Protein AF-0000000067271844 (afdb_homodimer)

Nearest PDB structures (foldseek):
  7drb-assembly2_D  TM=8.367E-01  e=1.062E-06  Nicotiana benthamiana
  8ikw-assembly1_A  TM=8.356E-01  e=7.300E-04  Phaseolus vulgaris
  1ogq-assembly1_A  TM=7.583E-01  e=2.136E-04  Phaseolus vulgaris
  4r6f-assembly1_A  TM=8.043E-01  e=2.401E-02  synthetic construct
  5ixt-assembly1_A  TM=4.229E-01  e=2.002E-04  Arabidopsis thaliana

Sequence (346 aa):
MDCVKLVFFMLYTFLCQLAFSSSSPHLCPIDQALSLLQFKNMFNINPNASDYCYDISTGVEIQSYPRTLFWNKSTDCCSWDGVHCDKMIGLVIELDLRCSQLQGKFHSNGSLFQLFNLKRLDLSFNNFTGSLISPKFGEFSSLMHLDLLDSGFTGIIPSEICHLSKLRSAYLDMDCVKLVFFMLYTFLCQLAFSSSSPHLCPIDQALSLLQFKNMFNINPNASDYCYDISTGVEIQSYPRTLFWNKSTDCCSWDGVHCDKMIGLVIELDLRCSQLQGKFHSNGSLFQLFNLKRLDLSFNNFTGSLISPKFGEFSSLMHLDLLDSGFTGIIPSEICHLSKLRSAYLD

Radius of gyration: 30.27 Å; Cα contacts (8 Å, |Δi|>4): 764; chains: 2; bounding box: 106×123×51 Å

Structure (mmCIF, N/CA/C/O backbone):
data_AF-0000000067271844-model_v1
#
loop_
_entity.id
_entity.type
_entity.pdbx_description
1 polymer 'Leucine-rich repeat-containing N-terminal plant-type domain-containing protein'
#
loop_
_atom_site.group_PDB
_atom_site.id
_atom_site.type_symbol
_atom_site.label_atom_id
_atom_site.label_alt_id
_atom_site.label_comp_id
_atom_site.label_asym_id
_atom_site.label_entity_id
_atom_site.label_seq_id
_atom_site.pdbx_PDB_ins_code
_atom_site.Cartn_x
_atom_site.Cartn_y
_atom_site.Cartn_z
_atom_site.occupancy
_atom_site.B_iso_or_equiv
_atom_site.auth_seq_id
_atom_site.auth_comp_id
_atom_site.auth_asym_id
_atom_site.auth_atom_id
_atom_site.pdbx_PDB_model_num
ATOM 1 N N . MET A 1 1 ? 54.875 57.5 29.812 1 36.44 1 MET A N 1
ATOM 2 C CA . MET A 1 1 ? 54.875 56.156 29.219 1 36.44 1 MET A CA 1
ATOM 3 C C . MET A 1 1 ? 53.531 55.469 29.5 1 36.44 1 MET A C 1
ATOM 5 O O . MET A 1 1 ? 53.375 54.281 29.219 1 36.44 1 MET A O 1
ATOM 9 N N . ASP A 1 2 ? 52.719 56.219 30.203 1 41.66 2 ASP A N 1
ATOM 10 C CA . ASP A 1 2 ? 51.406 55.812 30.75 1 41.66 2 ASP A CA 1
ATOM 11 C C . ASP A 1 2 ? 50.344 55.781 29.641 1 41.66 2 ASP A C 1
ATOM 13 O O . ASP A 1 2 ? 49.25 55.25 29.844 1 41.66 2 ASP A O 1
ATOM 17 N N . CYS A 1 3 ? 50.625 56.562 28.516 1 43.41 3 CYS A N 1
ATOM 18 C CA . CYS A 1 3 ? 49.562 56.719 27.531 1 43.41 3 CYS A CA 1
ATOM 19 C C . CYS A 1 3 ? 49.344 55.438 26.75 1 43.41 3 CYS A C 1
ATOM 21 O O . CYS A 1 3 ? 48.469 55.375 25.859 1 43.41 3 CYS A O 1
ATOM 23 N N . VAL A 1 4 ? 50.312 54.469 26.766 1 45.75 4 VAL A N 1
ATOM 24 C CA . VAL A 1 4 ? 50.281 53.312 25.859 1 45.75 4 VAL A CA 1
ATOM 25 C C . VAL A 1 4 ? 49.188 52.344 26.312 1 45.75 4 VAL A C 1
ATOM 27 O O . VAL A 1 4 ? 48.688 51.562 25.516 1 45.75 4 VAL A O 1
ATOM 30 N N . LYS A 1 5 ? 48.812 52.375 27.594 1 49.03 5 LYS A N 1
ATOM 31 C CA . LYS A 1 5 ? 47.969 51.281 28.031 1 49.03 5 LYS A CA 1
ATOM 32 C C . LYS A 1 5 ? 46.531 51.469 27.531 1 49.03 5 LYS A C 1
ATOM 34 O O . LYS A 1 5 ? 45.688 50.625 27.734 1 49.03 5 LYS A O 1
ATOM 39 N N . LEU A 1 6 ? 46.219 52.719 27 1 44.41 6 LEU A N 1
ATOM 40 C CA . LEU A 1 6 ? 44.812 52.906 26.656 1 44.41 6 LEU A CA 1
ATOM 41 C C . LEU A 1 6 ? 44.438 52.094 25.406 1 44.41 6 LEU A C 1
ATOM 43 O O . LEU A 1 6 ? 43.281 51.688 25.25 1 44.41 6 LEU A O 1
ATOM 47 N N . VAL A 1 7 ? 45.438 51.938 24.484 1 48.59 7 VAL A N 1
ATOM 48 C CA . VAL A 1 7 ? 45.031 51.469 23.156 1 48.59 7 VAL A CA 1
ATOM 49 C C . VAL A 1 7 ? 44.656 49.969 23.219 1 48.59 7 VAL A C 1
ATOM 51 O O . VAL A 1 7 ? 43.844 49.5 22.422 1 48.59 7 VAL A O 1
ATOM 54 N N . PHE A 1 8 ? 45.312 49.219 24.172 1 46.75 8 PHE A N 1
ATOM 55 C CA . PHE A 1 8 ? 45.125 47.781 24 1 46.75 8 PHE A CA 1
ATOM 56 C C . PHE A 1 8 ? 43.719 47.375 24.438 1 46.75 8 PHE A C 1
ATOM 58 O O . PHE A 1 8 ? 43.281 46.25 24.203 1 46.75 8 PHE A O 1
ATOM 65 N N . PHE A 1 9 ? 43.094 48.219 25.328 1 45.78 9 PHE A N 1
ATOM 66 C CA . PHE A 1 9 ? 41.812 47.719 25.859 1 45.78 9 PHE A CA 1
ATOM 67 C C . PHE A 1 9 ? 40.75 47.719 24.781 1 45.78 9 PHE A C 1
ATOM 69 O O . PHE A 1 9 ? 39.719 47.031 24.906 1 45.78 9 PHE A O 1
ATOM 76 N N . MET A 1 10 ? 40.938 48.656 23.797 1 47.94 10 MET A N 1
ATOM 77 C CA . MET A 1 10 ? 39.781 48.75 22.922 1 47.94 10 MET A CA 1
ATOM 78 C C . MET A 1 10 ? 39.656 47.531 22.031 1 47.94 10 MET A C 1
ATOM 80 O O . MET A 1 10 ? 38.594 47.281 21.438 1 47.94 10 MET A O 1
ATOM 84 N N . LEU A 1 11 ? 40.812 46.906 21.75 1 47.78 11 LEU A N 1
ATOM 85 C CA . LEU A 1 11 ? 40.688 45.969 20.656 1 47.78 11 LEU A CA 1
ATOM 86 C C . LEU A 1 11 ? 39.906 44.719 21.109 1 47.78 11 LEU A C 1
ATOM 88 O O . LEU A 1 11 ? 39.375 44 20.281 1 47.78 11 LEU A O 1
ATOM 92 N N . TYR A 1 12 ? 40.125 44.344 22.344 1 45.09 12 TYR A N 1
ATOM 93 C CA . TYR A 1 12 ? 39.656 43 22.562 1 45.09 12 TYR A CA 1
ATOM 94 C C . TYR A 1 12 ? 38.125 42.906 22.453 1 45.09 12 TYR A C 1
ATOM 96 O O . TYR A 1 12 ? 37.562 41.844 22.547 1 45.09 12 TYR A O 1
ATOM 104 N N . THR A 1 13 ? 37.469 44.031 22.703 1 45.25 13 THR A N 1
ATOM 105 C CA . THR A 1 13 ? 36.031 43.75 22.703 1 45.25 13 THR A CA 1
ATOM 106 C C . THR A 1 13 ? 35.531 43.469 21.297 1 45.25 13 THR A C 1
ATOM 108 O O . THR A 1 13 ? 34.312 43.469 21.047 1 45.25 13 THR A O 1
ATOM 111 N N . PHE A 1 14 ? 36.406 43.625 20.234 1 48.16 14 PHE A N 1
ATOM 112 C CA . PHE A 1 14 ? 35.75 43.094 19.047 1 48.16 14 PHE A CA 1
ATOM 113 C C . PHE A 1 14 ? 35.219 41.688 19.281 1 48.16 14 PHE A C 1
ATOM 115 O O . PHE A 1 14 ? 35.969 40.719 19.234 1 48.16 14 PHE A O 1
ATOM 12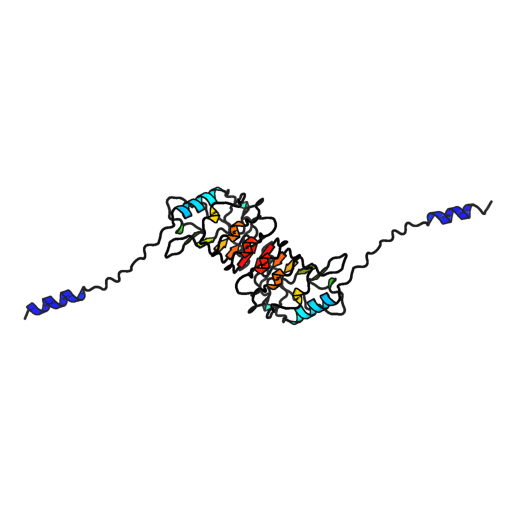2 N N . LEU A 1 15 ? 34.625 41.406 20.422 1 43.19 15 LEU A N 1
ATOM 123 C CA . LEU A 1 15 ? 33.75 40.25 20.609 1 43.19 15 LEU A CA 1
ATOM 124 C C . LEU A 1 15 ? 32.969 39.906 19.344 1 43.19 15 LEU A C 1
ATOM 126 O O . LEU A 1 15 ? 32.344 40.781 18.734 1 43.19 15 LEU A O 1
ATOM 130 N N . CYS A 1 16 ? 33.438 38.812 18.562 1 47.56 16 CYS A N 1
ATOM 131 C CA . CYS A 1 16 ? 32.719 38 17.578 1 47.56 16 CYS A CA 1
ATOM 132 C C . CYS A 1 16 ? 31.25 37.906 17.906 1 47.56 16 CYS A C 1
ATOM 134 O O . CYS A 1 16 ? 30.859 37.188 18.828 1 47.56 16 CYS A O 1
ATOM 136 N N . GLN A 1 17 ? 30.516 38.969 17.859 1 50.19 17 GLN A N 1
ATOM 137 C CA . GLN A 1 17 ? 29.078 38.75 17.703 1 50.19 17 GLN A CA 1
ATOM 138 C C . GLN A 1 17 ? 28.812 37.625 16.703 1 50.19 17 GLN A C 1
ATOM 140 O O . GLN A 1 17 ? 28.953 37.812 15.5 1 50.19 17 GLN A O 1
ATOM 145 N N . LEU A 1 18 ? 29.156 36.375 16.938 1 49.47 18 LEU A N 1
ATOM 146 C CA . LEU A 1 18 ? 28.422 35.344 16.234 1 49.47 18 LEU A CA 1
ATOM 147 C C . LEU A 1 18 ? 26.938 35.688 16.141 1 49.47 18 LEU A C 1
ATOM 149 O O . LEU A 1 18 ? 26.203 35.562 17.141 1 49.47 18 LEU A O 1
ATOM 153 N N . ALA A 1 19 ? 26.547 36.625 15.344 1 51.38 19 ALA A N 1
ATOM 154 C CA . ALA A 1 19 ? 25.156 36.719 14.938 1 51.38 19 ALA A CA 1
ATOM 155 C C . ALA A 1 19 ? 24.594 35.344 14.625 1 51.38 19 ALA A C 1
ATOM 157 O O . ALA A 1 19 ? 24.906 34.75 13.578 1 51.38 19 ALA A O 1
ATOM 158 N N . PHE A 1 20 ? 24.344 34.5 15.633 1 54.66 20 PHE A N 1
ATOM 159 C CA . PHE A 1 20 ? 23.344 33.469 15.297 1 54.66 20 PHE A CA 1
ATOM 160 C C . PHE A 1 20 ? 22.172 34.094 14.539 1 54.66 20 PHE A C 1
ATOM 162 O O . PHE A 1 20 ? 21.344 34.781 15.117 1 54.66 20 PHE A O 1
ATOM 169 N N . SER A 1 21 ? 22.344 34.406 13.281 1 51.88 21 SER A N 1
ATOM 170 C CA . SER A 1 21 ? 21.125 34.562 12.508 1 51.88 21 SER A CA 1
ATOM 171 C C . SER A 1 21 ? 20.078 33.531 12.891 1 51.88 21 SER A C 1
ATOM 173 O O . SER A 1 21 ? 20.188 32.375 12.492 1 51.88 21 SER A O 1
ATOM 175 N N . SER A 1 22 ? 19.453 33.656 14.023 1 54.09 22 SER A N 1
ATOM 176 C CA . SER A 1 22 ? 18.25 32.844 14.211 1 54.09 22 SER A CA 1
ATOM 177 C C . SER A 1 22 ? 17.344 32.938 12.984 1 54.09 22 SER A C 1
ATOM 179 O O . SER A 1 22 ? 16.797 34 12.68 1 54.09 22 SER A O 1
ATOM 181 N N . SER A 1 23 ? 17.625 32.281 11.906 1 57.12 23 SER A N 1
ATOM 182 C CA . SER A 1 23 ? 16.578 32.188 10.891 1 57.12 23 SER A CA 1
ATOM 183 C C . SER A 1 23 ? 15.203 32.156 11.531 1 57.12 23 SER A C 1
ATOM 185 O O . SER A 1 23 ? 14.938 31.312 12.391 1 57.12 23 SER A O 1
ATOM 187 N N . SER A 1 24 ? 14.633 33.219 11.648 1 60.59 24 SER A N 1
ATOM 188 C CA . SER A 1 24 ? 13.273 33.281 12.164 1 60.59 24 SER A CA 1
ATOM 189 C C . SER A 1 24 ? 12.414 32.156 11.578 1 60.59 24 SER A C 1
ATOM 191 O O . SER A 1 24 ? 12.445 31.922 10.375 1 60.59 24 SER A O 1
ATOM 193 N N . PRO A 1 25 ? 11.977 31.188 12.414 1 67.12 25 PRO A N 1
ATOM 194 C CA . PRO A 1 25 ? 11.102 30.141 11.883 1 67.12 25 PRO A CA 1
ATOM 195 C C . PRO A 1 25 ? 9.961 30.688 11.031 1 67.12 25 PRO A C 1
ATOM 197 O O . PRO A 1 25 ? 9.383 31.734 11.375 1 67.12 25 PRO A O 1
ATOM 200 N N . HIS A 1 26 ? 9.977 30.359 9.766 1 79.69 26 HIS A N 1
ATOM 201 C CA . HIS A 1 26 ? 8.867 30.766 8.914 1 79.69 26 HIS A CA 1
ATOM 202 C C . HIS A 1 26 ? 7.539 30.25 9.461 1 79.69 26 HIS A C 1
ATOM 204 O O . HIS A 1 26 ? 7.461 29.125 9.945 1 79.69 26 HIS A O 1
ATOM 210 N N . LEU A 1 27 ? 6.66 31.156 9.508 1 87.88 27 LEU A N 1
ATOM 211 C CA . LEU A 1 27 ? 5.312 30.828 9.953 1 87.88 27 LEU A CA 1
ATOM 212 C C . LEU A 1 27 ? 4.527 30.125 8.852 1 87.88 27 LEU A C 1
ATOM 214 O O . LEU A 1 27 ? 4.789 30.344 7.664 1 87.88 27 LEU A O 1
ATOM 218 N N . CYS A 1 28 ? 3.676 29.281 9.297 1 94.94 28 CYS A N 1
ATOM 219 C CA . CYS A 1 28 ? 2.734 28.609 8.406 1 94.94 28 CYS A CA 1
ATOM 220 C C . CYS A 1 28 ? 1.819 29.609 7.719 1 94.94 28 CYS A C 1
ATOM 222 O O . CYS A 1 28 ? 1.262 30.5 8.367 1 94.94 28 CYS A O 1
ATOM 224 N N . PRO A 1 29 ? 1.756 29.609 6.379 1 96.12 29 PRO A N 1
ATOM 225 C CA . PRO A 1 29 ? 0.799 30.484 5.703 1 96.12 29 PRO A CA 1
ATOM 226 C C . PRO A 1 29 ? -0.625 30.328 6.227 1 96.12 29 PRO A C 1
ATOM 228 O O . PRO A 1 29 ? -1.061 29.203 6.5 1 96.12 29 PRO A O 1
ATOM 231 N N . ILE A 1 30 ? -1.308 31.406 6.273 1 96.31 30 ILE A N 1
ATOM 232 C CA . ILE A 1 30 ? -2.637 31.453 6.879 1 96.31 30 ILE A CA 1
ATOM 233 C C . ILE A 1 30 ? -3.59 30.562 6.078 1 96.31 30 ILE A C 1
ATOM 235 O O . ILE A 1 30 ? -4.441 29.875 6.652 1 96.31 30 ILE A O 1
ATOM 239 N N . ASP A 1 31 ? -3.486 30.578 4.812 1 96.94 31 ASP A N 1
ATOM 240 C CA . ASP A 1 31 ? -4.379 29.797 3.971 1 96.94 31 ASP A CA 1
ATOM 241 C C . ASP A 1 31 ? -4.211 28.297 4.242 1 96.94 31 ASP A C 1
ATOM 243 O O . ASP A 1 31 ? -5.184 27.547 4.219 1 96.94 31 ASP A O 1
ATOM 247 N N . GLN A 1 32 ? -3.027 27.891 4.48 1 97.62 32 GLN A N 1
ATOM 248 C CA . GLN A 1 32 ? -2.793 26.484 4.777 1 97.62 32 GLN A CA 1
ATOM 249 C C . GLN A 1 32 ? -3.35 26.109 6.148 1 97.62 32 GLN A C 1
ATOM 251 O O . GLN A 1 32 ? -3.957 25.047 6.312 1 97.62 32 GLN A O 1
ATOM 256 N N . ALA A 1 33 ? -3.15 26.984 7.059 1 98.06 33 ALA A N 1
ATOM 257 C CA . ALA A 1 33 ? -3.74 26.766 8.383 1 98.06 33 ALA A CA 1
ATOM 258 C C . ALA A 1 33 ? -5.258 26.641 8.289 1 98.06 33 ALA A C 1
ATOM 260 O O . ALA A 1 33 ? -5.848 25.734 8.875 1 98.06 33 ALA A O 1
ATOM 261 N N . LEU A 1 34 ? -5.82 27.516 7.586 1 98.12 34 LEU A N 1
ATOM 262 C CA . LEU A 1 34 ? -7.27 27.5 7.422 1 98.12 34 LEU A CA 1
ATOM 263 C C . LEU A 1 34 ? -7.723 26.219 6.723 1 98.12 34 LEU A C 1
ATOM 265 O O . LEU A 1 34 ? -8.742 25.641 7.086 1 98.12 34 LEU A O 1
ATOM 269 N N . SER A 1 35 ? -7 25.781 5.723 1 98.31 35 SER A N 1
ATOM 270 C CA . SER A 1 35 ? -7.316 24.531 5.023 1 98.31 35 SER A CA 1
ATOM 271 C C . SER A 1 35 ? -7.281 23.344 5.977 1 98.31 35 SER A C 1
ATOM 273 O O . SER A 1 35 ? -8.156 22.484 5.926 1 98.31 35 SER A O 1
ATOM 275 N N . LEU A 1 36 ? -6.293 23.344 6.852 1 98.62 36 LEU A N 1
ATOM 276 C CA . LEU A 1 36 ? -6.152 22.266 7.816 1 98.62 36 LEU A CA 1
ATOM 277 C C . LEU A 1 36 ? -7.289 22.281 8.828 1 98.62 36 LEU A C 1
ATOM 279 O O . LEU A 1 36 ? -7.828 21.234 9.188 1 98.62 36 LEU A O 1
ATOM 283 N N . LEU A 1 37 ? -7.617 23.453 9.25 1 98.56 37 LEU A N 1
ATOM 284 C CA . LEU A 1 37 ? -8.711 23.578 10.203 1 98.56 37 LEU A CA 1
ATOM 285 C C . LEU A 1 37 ? -10.039 23.172 9.57 1 98.56 37 LEU A C 1
ATOM 287 O O . LEU A 1 37 ? -10.859 22.5 10.203 1 98.56 37 LEU A O 1
ATOM 291 N N . GLN A 1 38 ? -10.242 23.562 8.367 1 98.06 38 GLN A N 1
ATOM 292 C CA . GLN A 1 38 ? -11.43 23.141 7.648 1 98.06 38 GLN A CA 1
ATOM 293 C C . GLN A 1 38 ? -11.453 21.625 7.48 1 98.06 38 GLN A C 1
ATOM 295 O O . GLN A 1 38 ? -12.5 20.984 7.633 1 98.06 38 GLN A O 1
ATOM 300 N N . PHE A 1 39 ? -10.383 21.078 7.238 1 98.25 39 PHE A N 1
ATOM 301 C CA . PHE A 1 39 ? -10.242 19.625 7.074 1 98.25 39 PHE A CA 1
ATOM 302 C C . PHE A 1 39 ? -10.617 18.906 8.359 1 98.25 39 PHE A C 1
ATOM 304 O O . PHE A 1 39 ? -11.43 17.969 8.336 1 98.25 39 PHE A O 1
ATOM 311 N N . LYS A 1 40 ? -9.969 19.281 9.438 1 97.25 40 LYS A N 1
ATOM 312 C CA . LYS A 1 40 ? -10.242 18.547 10.672 1 97.25 40 LYS A CA 1
ATOM 313 C C . LYS A 1 40 ? -11.719 18.641 11.047 1 97.25 40 LYS A C 1
ATOM 315 O O . LYS A 1 40 ? -12.266 17.734 11.672 1 97.25 40 LYS A O 1
ATOM 320 N N . ASN A 1 41 ? -12.422 19.703 10.617 1 97.06 41 ASN A N 1
ATOM 321 C CA . ASN A 1 41 ? -13.812 19.938 11.008 1 97.06 41 ASN A CA 1
ATOM 322 C C . ASN A 1 41 ? -14.773 19.047 10.242 1 97.06 41 ASN A C 1
ATOM 324 O O . ASN A 1 41 ? -15.953 18.938 10.594 1 97.06 41 ASN A O 1
ATOM 328 N N . MET A 1 42 ? -14.297 18.375 9.352 1 96.62 42 MET A N 1
ATOM 329 C CA . MET A 1 42 ? -15.117 17.453 8.578 1 96.62 42 MET A CA 1
ATOM 330 C C . MET A 1 42 ? -15.305 16.141 9.32 1 96.62 42 MET A C 1
ATOM 332 O O . MET A 1 42 ? -16.156 15.32 8.945 1 96.62 42 MET A O 1
ATOM 336 N N . PHE A 1 43 ? -14.555 15.953 10.359 1 97.88 43 PHE A N 1
ATOM 337 C CA . PHE A 1 43 ? -14.539 14.648 11.008 1 97.88 43 PHE A CA 1
ATOM 338 C C . PHE A 1 43 ? -14.891 14.781 12.492 1 97.88 43 PHE A C 1
ATOM 340 O O . PHE A 1 43 ? -14.578 15.797 13.117 1 97.88 43 PHE A O 1
ATOM 347 N N . ASN A 1 44 ? -15.5 13.727 12.992 1 98.12 44 ASN A N 1
ATOM 348 C CA . ASN A 1 44 ? -15.656 13.562 14.438 1 98.12 44 ASN A CA 1
ATOM 349 C C . ASN A 1 44 ? -14.492 12.781 15.039 1 98.12 44 ASN A C 1
ATOM 351 O O . ASN A 1 44 ? -13.898 11.93 14.367 1 98.12 44 ASN A O 1
ATOM 355 N N . ILE A 1 45 ? -14.25 13.102 16.312 1 98.5 45 ILE A N 1
ATOM 356 C CA . ILE A 1 45 ? -13.266 12.312 17.031 1 98.5 45 ILE A CA 1
ATOM 357 C C . ILE A 1 45 ? -13.953 11.141 17.734 1 98.5 45 ILE A C 1
ATOM 359 O O . ILE A 1 45 ? -14.883 11.328 18.516 1 98.5 45 ILE A O 1
ATOM 363 N N . ASN A 1 46 ? -13.531 9.945 17.375 1 98.56 46 ASN A N 1
ATOM 364 C CA . ASN A 1 46 ? -14.047 8.703 17.938 1 98.56 46 ASN A CA 1
ATOM 365 C C . ASN A 1 46 ? -12.922 7.699 18.188 1 98.56 46 ASN A C 1
ATOM 367 O O . ASN A 1 46 ? -12.328 7.176 17.25 1 98.56 46 ASN A O 1
ATOM 371 N N . PRO A 1 47 ? -12.641 7.402 19.438 1 97.44 47 PRO A N 1
ATOM 372 C CA . PRO A 1 47 ? -11.562 6.461 19.734 1 97.44 47 PRO A CA 1
ATOM 373 C C . PRO A 1 47 ? -11.727 5.125 19.016 1 97.44 47 PRO A C 1
ATOM 375 O O . PRO A 1 47 ? -10.742 4.48 18.672 1 97.44 47 PRO A O 1
ATOM 378 N N . ASN A 1 48 ? -12.906 4.688 18.703 1 97.5 48 ASN A N 1
ATOM 379 C CA . ASN A 1 48 ? -13.164 3.414 18.047 1 97.5 48 ASN A CA 1
ATOM 380 C C . ASN A 1 48 ? -12.797 3.471 16.562 1 97.5 48 ASN A C 1
ATOM 382 O O . ASN A 1 48 ? -12.711 2.438 15.898 1 97.5 48 ASN A O 1
ATOM 386 N N . ALA A 1 49 ? -12.578 4.652 16.016 1 98 49 ALA A N 1
ATOM 387 C CA . ALA A 1 49 ? -12.188 4.828 14.609 1 98 49 ALA A CA 1
ATOM 388 C C . ALA A 1 49 ? -10.75 4.379 14.383 1 98 49 ALA A C 1
ATOM 390 O O . ALA A 1 49 ? -10.328 4.184 13.242 1 98 49 ALA A O 1
ATOM 391 N N . SER A 1 50 ? -10.047 4.285 15.461 1 97.44 50 SER A N 1
ATOM 392 C CA . SER A 1 50 ? -8.656 3.846 15.422 1 97.44 50 SER A CA 1
ATOM 393 C C . SER A 1 50 ? -8.391 2.77 16.469 1 97.44 50 SER A C 1
ATOM 395 O O . SER A 1 50 ? -7.383 2.824 17.172 1 97.44 50 SER A O 1
ATOM 397 N N . ASP A 1 51 ? -9.305 1.868 16.609 1 90.94 51 ASP A N 1
ATOM 398 C CA . ASP A 1 51 ? -9.25 0.843 17.641 1 90.94 51 ASP A CA 1
ATOM 399 C C . ASP A 1 51 ? -8.023 -0.055 17.469 1 90.94 51 ASP A C 1
ATOM 401 O O . ASP A 1 51 ? -7.508 -0.604 18.438 1 90.94 51 ASP A O 1
ATOM 405 N N . TYR A 1 52 ? -7.586 -0.24 16.328 1 90.25 52 TYR A N 1
ATOM 406 C CA . TYR A 1 52 ? -6.387 -1.011 16.016 1 90.25 52 TYR A CA 1
ATOM 407 C C . TYR A 1 52 ? -5.453 -0.226 15.109 1 90.25 52 TYR A C 1
ATOM 409 O O . TYR A 1 52 ? -5.891 0.342 14.102 1 90.25 52 TYR A O 1
ATOM 417 N N . CYS A 1 53 ? -4.23 -0.081 15.562 1 92.38 53 CYS A N 1
ATOM 418 C CA . CYS A 1 53 ? -3.232 0.662 14.805 1 92.38 53 CYS A CA 1
ATOM 419 C C . CYS A 1 53 ? -1.838 0.091 15.031 1 92.38 53 CYS A C 1
ATOM 421 O O . CYS A 1 53 ? -1.498 -0.302 16.141 1 92.38 53 CYS A O 1
ATOM 423 N N . TYR A 1 54 ? -1.11 0.026 14 1 90.38 54 TYR A N 1
ATOM 424 C CA . TYR A 1 54 ? 0.27 -0.432 14.117 1 90.38 54 TYR A CA 1
ATOM 425 C C . TYR A 1 54 ? 1.168 0.287 13.117 1 90.38 54 TYR A C 1
ATOM 427 O O . TYR A 1 54 ? 0.68 0.93 12.18 1 90.38 54 TYR A O 1
ATOM 435 N N . ASP A 1 55 ? 2.416 0.224 13.383 1 87.5 55 ASP A N 1
ATOM 436 C CA . ASP A 1 55 ? 3.414 0.73 12.445 1 87.5 55 ASP A CA 1
ATOM 437 C C . ASP A 1 55 ? 3.658 -0.263 11.312 1 87.5 55 ASP A C 1
ATOM 439 O O . ASP A 1 55 ? 4.105 -1.387 11.547 1 87.5 55 ASP A O 1
ATOM 443 N N . ILE A 1 56 ? 3.389 0.13 10.094 1 85.12 56 ILE A N 1
ATOM 444 C CA . ILE A 1 56 ? 3.443 -0.79 8.969 1 85.12 56 ILE A CA 1
ATOM 445 C C . ILE A 1 56 ? 4.887 -1.233 8.727 1 85.12 56 ILE A C 1
ATOM 447 O O . ILE A 1 56 ? 5.129 -2.297 8.156 1 85.12 56 ILE A O 1
ATOM 451 N N . SER A 1 57 ? 5.875 -0.471 9.172 1 78.88 57 SER A N 1
ATOM 452 C CA . SER A 1 57 ? 7.281 -0.801 8.961 1 78.88 57 SER A CA 1
ATOM 453 C C . SER A 1 57 ? 7.758 -1.85 9.961 1 78.88 57 SER A C 1
ATOM 455 O O . SER A 1 57 ? 8.6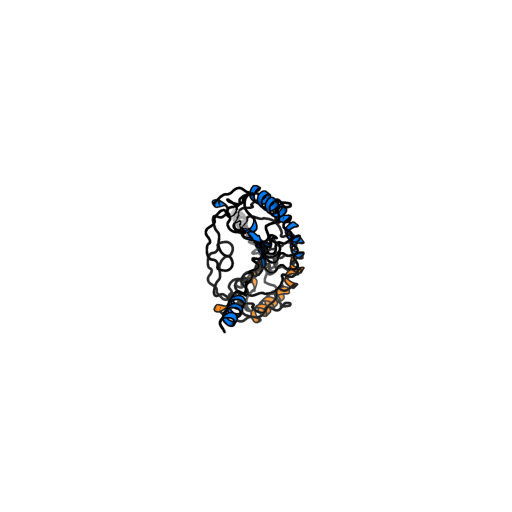41 -2.65 9.648 1 78.88 57 SER A O 1
ATOM 457 N N . THR A 1 58 ? 7.09 -1.872 11.148 1 78.25 58 THR A N 1
ATOM 458 C CA . THR A 1 58 ? 7.602 -2.732 12.203 1 78.25 58 THR A CA 1
ATOM 459 C C . THR A 1 58 ? 6.547 -3.742 12.641 1 78.25 58 THR A C 1
ATOM 461 O O . THR A 1 58 ? 6.863 -4.738 13.297 1 78.25 58 THR A O 1
ATOM 464 N N . GLY A 1 59 ? 5.336 -3.438 12.359 1 81.62 59 GLY A N 1
ATOM 465 C CA . GLY A 1 59 ? 4.242 -4.277 12.82 1 81.62 59 GLY A CA 1
ATOM 466 C C . GLY A 1 59 ? 3.875 -4.039 14.273 1 81.62 59 GLY A C 1
ATOM 467 O O . GLY A 1 59 ? 2.994 -4.707 14.812 1 81.62 59 GLY A O 1
ATOM 468 N N . VAL A 1 60 ? 4.488 -3.023 14.844 1 85.69 60 VAL A N 1
ATOM 469 C CA . VAL A 1 60 ? 4.277 -2.766 16.266 1 85.69 60 VAL A CA 1
ATOM 470 C C . VAL A 1 60 ? 3.01 -1.935 16.453 1 85.69 60 VAL A C 1
ATOM 472 O O . VAL A 1 60 ? 2.775 -0.973 15.719 1 85.69 60 VAL A O 1
ATOM 475 N N . GLU A 1 61 ? 2.33 -2.303 17.484 1 89.94 61 GLU A N 1
ATOM 476 C CA . GLU A 1 61 ? 1.092 -1.594 17.781 1 89.94 61 GLU A CA 1
ATOM 477 C C . GLU A 1 61 ? 1.374 -0.179 18.281 1 89.94 61 GLU A C 1
ATOM 479 O O . GLU A 1 61 ? 2.309 0.037 19.062 1 89.94 61 GLU A O 1
ATOM 484 N N . ILE A 1 62 ? 0.56 0.717 17.859 1 91.38 62 ILE A N 1
ATOM 485 C CA . ILE A 1 62 ? 0.639 2.123 18.25 1 91.38 62 ILE A CA 1
ATOM 486 C C . ILE A 1 62 ? -0.654 2.541 18.938 1 91.38 62 ILE A C 1
ATOM 488 O O . ILE A 1 62 ? -1.748 2.182 18.5 1 91.38 62 ILE A O 1
ATOM 492 N N . GLN A 1 63 ? -0.45 3.23 20.047 1 95.31 63 GLN A N 1
ATOM 493 C CA . GLN A 1 63 ? -1.629 3.789 20.703 1 95.31 63 GLN A CA 1
ATOM 494 C C . GLN A 1 63 ? -2.184 4.977 19.922 1 95.31 63 GLN A C 1
ATOM 496 O O . GLN A 1 63 ? -1.441 5.895 19.578 1 95.31 63 GLN A O 1
ATOM 501 N N . SER A 1 64 ? -3.479 4.918 19.75 1 97.62 64 SER A N 1
ATOM 502 C CA . SER A 1 64 ? -4.113 6.004 19 1 97.62 64 SER A CA 1
ATOM 503 C C . SER A 1 64 ? -4.441 7.176 19.922 1 97.62 64 SER A C 1
ATOM 505 O O . SER A 1 64 ? -4.625 6.996 21.125 1 97.62 64 SER A O 1
ATOM 507 N N . TYR A 1 65 ? -4.398 8.359 19.406 1 98.19 65 TYR A N 1
ATOM 508 C CA . TYR A 1 65 ? -4.844 9.578 20.078 1 98.19 65 TYR A CA 1
ATOM 509 C C . TYR A 1 65 ? -5.23 10.648 19.062 1 98.19 65 TYR A C 1
ATOM 511 O O . TYR A 1 65 ? -4.766 10.625 17.922 1 98.19 65 TYR A O 1
ATOM 519 N N . PRO A 1 66 ? -6.137 11.516 19.391 1 98.44 66 PRO A N 1
ATOM 520 C CA . PRO A 1 66 ? -6.625 12.508 18.438 1 98.44 66 PRO A CA 1
ATOM 521 C C . PRO A 1 66 ? -5.617 13.633 18.188 1 98.44 66 PRO A C 1
ATOM 523 O O . PRO A 1 66 ? -5.641 14.656 18.875 1 98.44 66 PRO A O 1
ATOM 526 N N . ARG A 1 67 ? -4.887 13.562 17.141 1 98.44 67 ARG A N 1
ATOM 527 C CA . ARG A 1 67 ? -3.777 14.469 16.844 1 98.44 67 ARG A CA 1
ATOM 528 C C . ARG A 1 67 ? -4.281 15.867 16.516 1 98.44 67 ARG A C 1
ATOM 530 O O . ARG A 1 67 ? -3.572 16.859 16.719 1 98.44 67 ARG A O 1
ATOM 537 N N . THR A 1 68 ? -5.527 15.945 16.094 1 98.62 68 THR A N 1
ATOM 538 C CA . THR A 1 68 ? -6.02 17.234 15.594 1 98.62 68 THR A CA 1
ATOM 539 C C . THR A 1 68 ? -6.746 17.984 16.703 1 98.62 68 THR A C 1
ATOM 541 O O . THR A 1 68 ? -7.184 19.125 16.5 1 98.62 68 THR A O 1
ATOM 544 N N . LEU A 1 69 ? -6.855 17.406 17.781 1 97.75 69 LEU A N 1
ATOM 545 C CA . LEU A 1 69 ? -7.727 17.906 18.844 1 97.75 69 LEU A CA 1
ATOM 546 C C . LEU A 1 69 ? -7.355 19.328 19.234 1 97.75 69 LEU A C 1
ATOM 548 O O . LEU A 1 69 ? -8.234 20.172 19.422 1 97.75 69 LEU A O 1
ATOM 552 N N . PHE A 1 70 ? -6.062 19.703 19.219 1 97.12 70 PHE A N 1
ATOM 553 C CA . PHE A 1 70 ? -5.637 20.984 19.766 1 97.12 70 PHE A CA 1
ATOM 554 C C . PHE A 1 70 ? -5.211 21.938 18.656 1 97.12 70 PHE A C 1
ATOM 556 O O . PHE A 1 70 ? -4.617 22.984 18.922 1 97.12 70 PHE A O 1
ATOM 563 N N . TRP A 1 71 ? -5.441 21.531 17.453 1 98.5 71 TRP A N 1
ATOM 564 C CA . TRP A 1 71 ? -5.242 22.5 16.375 1 98.5 71 TRP A CA 1
ATOM 565 C C . TRP A 1 71 ? -6.113 23.734 16.594 1 98.5 71 TRP A C 1
ATOM 567 O O . TRP A 1 71 ? -7.316 23.625 16.828 1 98.5 71 TRP A O 1
ATOM 577 N N . ASN A 1 72 ? -5.531 24.844 16.484 1 96.31 72 ASN A N 1
ATOM 578 C CA . ASN A 1 72 ? -6.336 26.062 16.609 1 96.31 72 ASN A CA 1
ATOM 579 C C . ASN A 1 72 ? -5.66 27.25 15.945 1 96.31 72 ASN A C 1
ATOM 581 O O . ASN A 1 72 ? -4.449 27.234 15.711 1 96.31 72 ASN A O 1
ATOM 585 N N . LYS A 1 73 ? -6.449 28.297 15.727 1 94.44 73 LYS A N 1
ATOM 586 C CA . LYS A 1 73 ? -6.039 29.438 14.906 1 94.44 73 LYS A CA 1
ATOM 587 C C . LYS A 1 73 ? -5.043 30.312 15.648 1 94.44 73 LYS A C 1
ATOM 589 O O . LYS A 1 73 ? -4.391 31.172 15.047 1 94.44 73 LYS A O 1
ATOM 594 N N . SER A 1 74 ? -4.848 30.156 16.859 1 95.5 74 SER A N 1
ATOM 595 C CA . SER A 1 74 ? -4.035 31.062 17.672 1 95.5 74 SER A CA 1
ATOM 596 C C . SER A 1 74 ? -2.576 30.609 17.688 1 95.5 74 SER A C 1
ATOM 598 O O . SER A 1 74 ? -1.715 31.312 18.219 1 95.5 74 SER A O 1
ATOM 600 N N . THR A 1 75 ? -2.346 29.453 17.203 1 96.44 75 THR A N 1
ATOM 601 C CA . THR A 1 75 ? -0.983 28.938 17.188 1 96.44 75 THR A CA 1
ATOM 602 C C . THR A 1 75 ? -0.519 28.672 15.758 1 96.44 75 THR A C 1
ATOM 604 O O . THR A 1 75 ? -1.336 28.594 14.836 1 96.44 75 THR A O 1
ATOM 607 N N . ASP A 1 76 ? 0.757 28.594 15.57 1 97.06 76 ASP A N 1
ATOM 608 C CA . ASP A 1 76 ? 1.364 28.297 14.273 1 97.06 76 ASP A CA 1
ATOM 609 C C . ASP A 1 76 ? 1.134 26.844 13.867 1 97.06 76 ASP A C 1
ATOM 611 O O . ASP A 1 76 ? 1.475 25.922 14.609 1 97.06 76 ASP A O 1
ATOM 615 N N . CYS A 1 77 ? 0.628 26.703 12.672 1 98.19 77 CYS A N 1
ATOM 616 C CA . CYS A 1 77 ? 0.273 25.344 12.289 1 98.19 77 CYS A CA 1
ATOM 617 C C . CYS A 1 77 ? 1.513 24.453 12.188 1 98.19 77 CYS A C 1
ATOM 619 O O . CYS A 1 77 ? 1.412 23.234 12.234 1 98.19 77 CYS A O 1
ATOM 621 N N . CYS A 1 78 ? 2.662 25.047 12.055 1 98.06 78 CYS A N 1
ATOM 622 C CA . CYS A 1 78 ? 3.889 24.266 12 1 98.06 78 CYS A CA 1
ATOM 623 C C . CYS A 1 78 ? 4.203 23.641 13.352 1 98.06 78 CYS A C 1
ATOM 625 O O . CYS A 1 78 ? 5.043 22.75 13.453 1 98.06 78 CYS A O 1
ATOM 627 N N . SER A 1 79 ? 3.484 24 14.352 1 97.31 79 SER A N 1
ATOM 628 C CA . SER A 1 79 ? 3.676 23.438 15.68 1 97.31 79 SER A CA 1
ATOM 629 C C . SER A 1 79 ? 2.594 22.406 16 1 97.31 79 SER A C 1
ATOM 631 O O . SER A 1 79 ? 2.621 21.797 17.078 1 97.31 79 SER A O 1
ATOM 633 N N . TRP A 1 80 ? 1.627 22.219 15.133 1 98.56 80 TRP A N 1
ATOM 634 C CA . TRP A 1 80 ? 0.508 21.312 15.398 1 98.56 80 TRP A CA 1
ATOM 635 C C . TRP A 1 80 ? 0.951 19.859 15.32 1 98.56 80 TRP A C 1
ATOM 637 O O . TRP A 1 80 ? 1.774 19.5 14.469 1 98.56 80 TRP A O 1
ATOM 647 N N . ASP A 1 81 ? 0.357 19.016 16.156 1 98.56 81 ASP A N 1
ATOM 648 C CA . ASP A 1 81 ? 0.649 17.594 16.125 1 98.56 81 ASP A CA 1
ATOM 649 C C . ASP A 1 81 ? 0.306 17 14.758 1 98.56 81 ASP A C 1
ATOM 651 O O . ASP A 1 81 ? -0.766 17.266 14.211 1 98.56 81 ASP A O 1
ATOM 655 N N . GLY A 1 82 ? 1.277 16.312 14.25 1 98.75 82 GLY A N 1
ATOM 656 C CA . GLY A 1 82 ? 1.053 15.633 12.984 1 98.75 82 GLY A CA 1
ATOM 657 C C . GLY A 1 82 ? 1.339 16.5 11.773 1 98.75 82 GLY A C 1
ATOM 658 O O . GLY A 1 82 ? 1.268 16.047 10.633 1 98.75 82 GLY A O 1
ATOM 659 N N . VAL A 1 83 ? 1.673 17.797 11.977 1 98.69 83 VAL A N 1
ATOM 660 C CA . VAL A 1 83 ? 1.961 18.719 10.891 1 98.69 83 VAL A CA 1
ATOM 661 C C . VAL A 1 83 ? 3.455 19.047 10.859 1 98.69 83 VAL A C 1
ATOM 663 O O . VAL A 1 83 ? 4.047 19.359 11.891 1 98.69 83 VAL A O 1
ATOM 666 N N . HIS A 1 84 ? 4.059 18.859 9.695 1 98.44 84 HIS A N 1
ATOM 667 C CA . HIS A 1 84 ? 5.453 19.25 9.5 1 98.44 84 HIS A CA 1
ATOM 668 C C . HIS A 1 84 ? 5.598 20.234 8.336 1 98.44 84 HIS A C 1
ATOM 670 O O . HIS A 1 84 ? 5.016 20.016 7.27 1 98.44 84 HIS A O 1
ATOM 676 N N . CYS A 1 85 ? 6.387 21.234 8.578 1 98.06 85 CYS A N 1
ATOM 677 C CA . CYS A 1 85 ? 6.559 22.297 7.59 1 98.06 85 CYS A CA 1
ATOM 678 C C . CYS A 1 85 ? 8 22.359 7.102 1 98.06 85 CYS A C 1
ATOM 680 O O . CYS A 1 85 ? 8.914 21.875 7.773 1 98.06 85 CYS A O 1
ATOM 682 N N . ASP A 1 86 ? 8.055 22.859 5.902 1 97.06 86 ASP A N 1
ATOM 683 C CA . ASP A 1 86 ? 9.375 23.25 5.422 1 97.06 86 ASP A CA 1
ATOM 684 C C . ASP A 1 86 ? 9.992 24.328 6.301 1 97.06 86 ASP A C 1
ATOM 686 O O . ASP A 1 86 ? 9.383 25.375 6.535 1 97.06 86 ASP A O 1
ATOM 690 N N . LYS A 1 87 ? 11.133 24.125 6.711 1 93.81 87 LYS A N 1
ATOM 691 C CA . LYS A 1 87 ? 11.75 25.016 7.688 1 93.81 87 LYS A CA 1
ATOM 692 C C . LYS A 1 87 ? 12.109 26.359 7.055 1 93.81 87 LYS A C 1
ATOM 694 O O . LYS A 1 87 ? 12.133 27.391 7.734 1 93.81 87 LYS A O 1
ATOM 699 N N . MET A 1 88 ? 12.297 26.344 5.805 1 91.81 88 MET A N 1
ATOM 700 C CA . MET A 1 88 ? 12.773 27.547 5.129 1 91.81 88 MET A CA 1
ATOM 701 C C . MET A 1 88 ? 11.609 28.422 4.672 1 91.81 88 MET A C 1
ATOM 703 O O . MET A 1 88 ? 11.648 29.641 4.824 1 91.81 88 MET A O 1
ATOM 707 N N . ILE A 1 89 ? 10.547 27.797 4.168 1 92.94 89 ILE A N 1
ATOM 708 C CA . ILE A 1 89 ? 9.516 28.609 3.535 1 92.94 89 ILE A CA 1
ATOM 709 C C . ILE A 1 89 ? 8.211 28.484 4.312 1 92.94 89 ILE A C 1
ATOM 711 O O . ILE A 1 89 ? 7.246 29.219 4.035 1 92.94 89 ILE A O 1
ATOM 715 N N . GLY A 1 90 ? 8.156 27.562 5.242 1 95.94 90 GLY A N 1
ATOM 716 C CA . GLY A 1 90 ? 7.035 27.516 6.168 1 95.94 90 GLY A CA 1
ATOM 717 C C . GLY A 1 90 ? 5.848 26.734 5.617 1 95.94 90 GLY A C 1
ATOM 718 O O . GLY A 1 90 ? 4.844 26.562 6.309 1 95.94 90 GLY A O 1
ATOM 719 N N . LEU A 1 91 ? 5.91 26.125 4.414 1 97.19 91 LEU A N 1
ATOM 720 C CA . LEU A 1 91 ? 4.812 25.391 3.791 1 97.19 91 LEU A CA 1
ATOM 721 C C . LEU A 1 91 ? 4.648 24.016 4.426 1 97.19 91 LEU A C 1
ATOM 723 O O . LEU A 1 91 ? 5.637 23.375 4.781 1 97.19 91 LEU A O 1
ATOM 727 N N . VAL A 1 92 ? 3.445 23.641 4.543 1 98.44 92 VAL A N 1
ATOM 728 C CA . VAL A 1 92 ? 3.164 22.297 5.035 1 98.44 92 VAL A CA 1
ATOM 729 C C . VAL A 1 92 ? 3.621 21.266 4.008 1 98.44 92 VAL A C 1
ATOM 731 O O . VAL A 1 92 ? 3.184 21.281 2.854 1 98.44 92 VAL A O 1
ATOM 734 N N . ILE A 1 93 ? 4.465 20.281 4.453 1 98.62 93 ILE A N 1
ATOM 735 C CA . ILE A 1 93 ? 5 19.328 3.488 1 98.62 93 ILE A CA 1
ATOM 736 C C . ILE A 1 93 ? 4.664 17.906 3.932 1 98.62 93 ILE A C 1
ATOM 738 O O . ILE A 1 93 ? 4.793 16.953 3.152 1 98.62 93 ILE A O 1
ATOM 742 N N . GLU A 1 94 ? 4.266 17.688 5.195 1 98.75 94 GLU A N 1
ATOM 743 C CA . GLU A 1 94 ? 3.916 16.359 5.688 1 98.75 94 GLU A CA 1
ATOM 744 C C . GLU A 1 94 ? 2.723 16.422 6.637 1 98.75 94 GLU A C 1
ATOM 746 O O . GLU A 1 94 ? 2.643 17.328 7.48 1 98.75 94 GLU A O 1
ATOM 751 N N . LEU A 1 95 ? 1.833 15.508 6.473 1 98.81 95 LEU A N 1
ATOM 752 C CA . LEU A 1 95 ? 0.76 15.258 7.43 1 98.81 95 LEU A CA 1
ATOM 753 C C . LEU A 1 95 ? 0.805 13.82 7.93 1 98.81 95 LEU A C 1
ATOM 755 O O . LEU A 1 95 ? 0.6 12.883 7.156 1 98.81 95 LEU A O 1
ATOM 759 N N . ASP A 1 96 ? 1.146 13.664 9.133 1 98.31 96 ASP A N 1
ATOM 760 C CA . ASP A 1 96 ? 1.062 12.375 9.82 1 98.31 96 ASP A CA 1
ATOM 761 C C . ASP A 1 96 ? -0.162 12.312 10.727 1 98.31 96 ASP A C 1
ATOM 763 O O . ASP A 1 96 ? -0.092 12.695 11.898 1 98.31 96 ASP A O 1
ATOM 767 N N . LEU A 1 97 ? -1.206 11.852 10.156 1 98.56 97 LEU A N 1
ATOM 768 C CA . LEU A 1 97 ? -2.459 11.781 10.898 1 98.56 97 LEU A CA 1
ATOM 769 C C . LEU A 1 97 ? -2.895 10.328 11.094 1 98.56 97 LEU A C 1
ATOM 771 O O . LEU A 1 97 ? -4.09 10.047 11.219 1 98.56 97 LEU A O 1
ATOM 775 N N . ARG A 1 98 ? -1.937 9.453 11.055 1 97.88 98 ARG A N 1
ATOM 776 C CA . ARG A 1 98 ? -2.289 8.07 11.344 1 97.88 98 ARG A CA 1
ATOM 777 C C . ARG A 1 98 ? -2.869 7.934 12.75 1 97.88 98 ARG A C 1
ATOM 779 O O . ARG A 1 98 ? -2.502 8.688 13.656 1 97.88 98 ARG A O 1
ATOM 786 N N . CYS A 1 99 ? -3.848 7.047 12.852 1 98.06 99 CYS A N 1
ATOM 787 C CA . CYS A 1 99 ? -4.344 6.68 14.172 1 98.06 99 CYS A CA 1
ATOM 788 C C . CYS A 1 99 ? -4.836 7.906 14.93 1 98.06 99 CYS A C 1
ATOM 790 O O . CYS A 1 99 ? -4.52 8.086 16.109 1 98.06 99 CYS A O 1
ATOM 792 N N . SER A 1 100 ? -5.531 8.766 14.305 1 98.56 100 SER A N 1
ATOM 793 C CA . SER A 1 100 ? -5.887 10.047 14.906 1 98.56 100 SER A CA 1
ATOM 794 C C . SER A 1 100 ? -7.344 10.062 15.352 1 98.56 100 SER A C 1
ATOM 796 O O . SER A 1 100 ? -7.883 11.117 15.695 1 98.56 100 SER A O 1
ATOM 798 N N . GLN A 1 101 ? -7.992 8.906 15.219 1 98.75 101 GLN A N 1
ATOM 799 C CA . GLN A 1 101 ? -9.352 8.727 15.703 1 98.75 101 GLN A CA 1
ATOM 800 C C . GLN A 1 101 ? -10.352 9.523 14.867 1 98.75 101 GLN A C 1
ATOM 802 O O . GLN A 1 101 ? -11.422 9.883 15.352 1 98.75 101 GLN A O 1
ATOM 807 N N . LEU A 1 102 ? -10 9.875 13.656 1 98.62 102 LEU A N 1
ATOM 808 C CA . LEU A 1 102 ? -10.875 10.625 12.766 1 98.62 102 LEU A CA 1
ATOM 809 C C . LEU A 1 102 ? -11.984 9.734 12.211 1 98.62 102 LEU A C 1
ATOM 811 O O . LEU A 1 102 ? -11.719 8.641 11.711 1 98.62 102 LEU A O 1
ATOM 815 N N . GLN A 1 103 ? -13.203 10.203 12.328 1 98.69 103 GLN A N 1
ATOM 816 C CA . GLN A 1 103 ? -14.344 9.461 11.805 1 98.69 103 GLN A CA 1
ATOM 817 C C . GLN A 1 103 ? -15.25 10.367 10.969 1 98.69 103 GLN A C 1
ATOM 819 O O . GLN A 1 103 ? -15.625 11.453 11.414 1 98.69 103 GLN A O 1
ATOM 824 N N . GLY A 1 104 ? -15.539 9.875 9.781 1 97.75 104 GLY A N 1
ATOM 825 C CA . GLY A 1 104 ? -16.453 10.617 8.922 1 97.75 104 GLY A CA 1
ATOM 826 C C . GLY A 1 104 ? -16.172 10.43 7.445 1 97.75 104 GLY A C 1
ATOM 827 O O . GLY A 1 104 ? -15.242 9.711 7.074 1 97.75 104 GLY A O 1
ATOM 828 N N . LYS A 1 105 ? -16.984 11.039 6.66 1 96.44 105 LYS A N 1
ATOM 829 C CA . LYS A 1 105 ? -16.859 10.914 5.211 1 96.44 105 LYS A CA 1
ATOM 830 C C . LYS A 1 105 ? -15.75 11.82 4.684 1 96.44 105 LYS A C 1
ATOM 832 O O . LYS A 1 105 ? -15.672 13 5.047 1 96.44 105 LYS A O 1
ATOM 837 N N . PHE A 1 106 ? -14.883 11.234 3.896 1 96.06 106 PHE A N 1
ATOM 838 C CA . PHE A 1 106 ? -13.836 11.984 3.209 1 96.06 106 PHE A CA 1
ATOM 839 C C . PHE A 1 106 ? -14.344 12.531 1.88 1 96.06 106 PHE A C 1
ATOM 841 O O . PHE A 1 106 ? -14.539 11.773 0.926 1 96.06 106 PHE A O 1
ATOM 848 N N . HIS A 1 107 ? -14.547 13.766 1.821 1 92.12 107 HIS A N 1
ATOM 849 C CA . HIS A 1 107 ? -15.07 14.367 0.604 1 92.12 107 HIS A CA 1
ATOM 850 C C . HIS A 1 107 ? -13.992 14.508 -0.459 1 92.12 107 HIS A C 1
ATOM 852 O O . HIS A 1 107 ? -12.875 14.945 -0.163 1 92.12 107 HIS A O 1
ATOM 858 N N . SER A 1 108 ? -14.289 14.219 -1.674 1 89 108 SER A N 1
ATOM 859 C CA . SER A 1 108 ? -13.352 14.102 -2.785 1 89 108 SER A CA 1
ATOM 860 C C . SER A 1 108 ? -12.742 15.453 -3.141 1 89 108 SER A C 1
ATOM 862 O O . SER A 1 108 ? -11.711 15.523 -3.816 1 89 108 SER A O 1
ATOM 864 N N . ASN A 1 109 ? -13.398 16.547 -2.748 1 89.31 109 ASN A N 1
ATOM 865 C CA . ASN A 1 109 ? -12.891 17.891 -3.031 1 89.31 109 ASN A CA 1
ATOM 866 C C . ASN A 1 109 ? -12.688 18.688 -1.749 1 89.31 109 ASN A C 1
ATOM 868 O O . ASN A 1 109 ? -12.961 19.891 -1.709 1 89.31 109 ASN A O 1
ATOM 872 N N . GLY A 1 110 ? -12.188 18.078 -0.766 1 92.94 110 GLY A N 1
ATOM 873 C CA . GLY A 1 110 ? -11.992 18.75 0.512 1 92.94 110 GLY A CA 1
ATOM 874 C C . GLY A 1 110 ? -10.805 19.688 0.518 1 92.94 110 GLY A C 1
ATOM 875 O O . GLY A 1 110 ? -10.008 19.703 -0.422 1 92.94 110 GLY A O 1
ATOM 876 N N . SER A 1 111 ? -10.711 20.422 1.566 1 97.19 111 SER A N 1
ATOM 877 C CA . SER A 1 111 ? -9.734 21.5 1.686 1 97.19 111 SER A CA 1
ATOM 878 C C . SER A 1 111 ? -8.312 20.938 1.771 1 97.19 111 SER A C 1
ATOM 880 O O . SER A 1 111 ? -7.344 21.672 1.568 1 97.19 111 SER A O 1
ATOM 882 N N . LEU A 1 112 ? -8.18 19.688 2.125 1 97.38 112 LEU A N 1
ATOM 883 C CA . LEU A 1 112 ? -6.879 19.031 2.162 1 97.38 112 LEU A CA 1
ATOM 884 C C . LEU A 1 112 ? -6.141 19.219 0.84 1 97.38 112 LEU A C 1
ATOM 886 O O . LEU A 1 112 ? -4.922 19.391 0.825 1 97.38 112 LEU A O 1
ATOM 890 N N . PHE A 1 113 ? -6.902 19.266 -0.227 1 97.25 113 PHE A N 1
ATOM 891 C CA . PHE A 1 113 ? -6.301 19.234 -1.557 1 97.25 113 PHE A CA 1
ATOM 892 C C . PHE A 1 113 ? -5.781 20.609 -1.95 1 97.25 113 PHE A C 1
ATOM 894 O O . PHE A 1 113 ? -5.203 20.766 -3.027 1 97.25 113 PHE A O 1
ATOM 901 N N . GLN A 1 114 ? -5.871 21.547 -1.077 1 96.5 114 GLN A N 1
ATOM 902 C CA . GLN A 1 114 ? -5.285 22.875 -1.27 1 96.5 114 GLN A CA 1
ATOM 903 C C . GLN A 1 114 ? -3.832 22.906 -0.799 1 96.5 114 GLN A C 1
ATOM 905 O O . GLN A 1 114 ? -3.115 23.875 -1.04 1 96.5 114 GLN A O 1
ATOM 910 N N . LEU A 1 115 ? -3.422 21.828 -0.136 1 97.38 115 LEU A N 1
ATOM 911 C CA . LEU A 1 115 ? -2.039 21.719 0.315 1 97.38 115 LEU A CA 1
ATOM 912 C C . LEU A 1 115 ? -1.149 21.156 -0.785 1 97.38 115 LEU A C 1
ATOM 914 O O . LEU A 1 115 ? -0.596 20.062 -0.638 1 97.38 115 LEU A O 1
ATOM 918 N N . PHE A 1 116 ? -0.707 21.906 -1.687 1 94.75 116 PHE A N 1
ATOM 919 C CA . PHE A 1 116 ? -0.133 21.484 -2.959 1 94.75 116 PHE A CA 1
ATOM 920 C C . PHE A 1 116 ? 1.3 21 -2.773 1 94.75 116 PHE A C 1
ATOM 922 O O . PHE A 1 116 ? 1.861 20.344 -3.656 1 94.75 116 PHE A O 1
ATOM 929 N N . ASN A 1 117 ? 1.876 21.25 -1.666 1 95.75 117 ASN A N 1
ATOM 930 C CA . ASN A 1 117 ? 3.299 20.969 -1.503 1 95.75 117 ASN A CA 1
ATOM 931 C C . ASN A 1 117 ? 3.529 19.703 -0.676 1 95.75 117 ASN A C 1
ATOM 933 O O . ASN A 1 117 ? 4.66 19.406 -0.289 1 95.75 117 ASN A O 1
ATOM 937 N N . LEU A 1 118 ? 2.504 18.969 -0.468 1 98 118 LEU A N 1
ATOM 938 C CA . LEU A 1 118 ? 2.633 17.781 0.377 1 98 118 LEU A CA 1
ATOM 939 C C . LEU A 1 118 ? 3.578 16.766 -0.252 1 98 118 LEU A C 1
ATOM 941 O O . LEU A 1 118 ? 3.469 16.469 -1.442 1 98 118 LEU A O 1
ATOM 945 N N . LYS A 1 119 ? 4.488 16.266 0.541 1 98.25 119 LYS A N 1
ATOM 946 C CA . LYS A 1 119 ? 5.41 15.195 0.15 1 98.25 119 LYS A CA 1
ATOM 947 C C . LYS A 1 119 ? 5.031 13.875 0.804 1 98.25 119 LYS A C 1
ATOM 949 O O . LYS A 1 119 ? 5.324 12.805 0.265 1 98.25 119 LYS A O 1
ATOM 954 N N . ARG A 1 120 ? 4.41 13.992 1.975 1 98.62 120 ARG A N 1
ATOM 955 C CA . ARG A 1 120 ? 3.977 12.812 2.717 1 98.62 120 ARG A CA 1
ATOM 956 C C . ARG A 1 120 ? 2.578 13.008 3.291 1 98.62 120 ARG A C 1
ATOM 958 O O . ARG A 1 120 ? 2.279 14.055 3.871 1 98.62 120 ARG A O 1
ATOM 965 N N . LEU A 1 121 ? 1.707 12.086 3.086 1 98.69 121 LEU A N 1
ATOM 966 C CA . LEU A 1 121 ? 0.36 12.094 3.645 1 98.69 121 LEU A CA 1
ATOM 967 C C . LEU A 1 121 ? 0.005 10.727 4.227 1 98.69 121 LEU A C 1
ATOM 969 O O . LEU A 1 121 ? -0.016 9.727 3.506 1 98.69 121 LEU A O 1
ATOM 973 N N . ASP A 1 122 ? -0.229 10.688 5.465 1 98.31 122 ASP A N 1
ATOM 974 C CA . ASP A 1 122 ? -0.629 9.461 6.152 1 98.31 122 ASP A CA 1
ATOM 975 C C . ASP A 1 122 ? -1.979 9.633 6.84 1 98.31 122 ASP A C 1
ATOM 977 O O . ASP A 1 122 ? -2.094 10.383 7.812 1 98.31 122 ASP A O 1
ATOM 981 N N . LEU A 1 123 ? -2.965 8.984 6.34 1 98.06 123 LEU A N 1
ATOM 982 C CA . LEU A 1 123 ? -4.316 9.008 6.895 1 98.06 123 LEU A CA 1
ATOM 983 C C . LEU A 1 123 ? -4.719 7.621 7.395 1 98.06 123 LEU A C 1
ATOM 985 O O . LEU A 1 123 ? -5.902 7.359 7.621 1 98.06 123 LEU A O 1
ATOM 989 N N . SER A 1 124 ? -3.781 6.746 7.609 1 97.12 124 SER A N 1
ATOM 990 C CA . SER A 1 124 ? -4.035 5.336 7.887 1 97.12 124 SER A CA 1
ATOM 991 C C . SER A 1 124 ? -4.684 5.152 9.258 1 97.12 124 SER A C 1
ATOM 993 O O . SER A 1 124 ? -4.551 6.008 10.133 1 97.12 124 SER A O 1
ATOM 995 N N . PHE A 1 125 ? -5.426 4.098 9.375 1 97.38 125 PHE A N 1
ATOM 996 C CA . PHE A 1 125 ? -6.016 3.646 10.625 1 97.38 125 PHE A CA 1
ATOM 997 C C . PHE A 1 125 ? -6.941 4.711 11.203 1 97.38 125 PHE A C 1
ATOM 999 O O . PHE A 1 125 ? -6.844 5.055 12.383 1 97.38 125 PHE A O 1
ATOM 1006 N N . ASN A 1 126 ? -7.699 5.305 10.406 1 98.06 126 ASN A N 1
ATOM 1007 C CA . ASN A 1 126 ? -8.891 6.078 10.75 1 98.06 126 ASN A CA 1
ATOM 1008 C C . ASN A 1 126 ? -10.148 5.441 10.18 1 98.06 126 ASN A C 1
ATOM 1010 O O . ASN A 1 126 ? -10.148 4.266 9.812 1 98.06 126 ASN A O 1
ATOM 1014 N N . ASN A 1 127 ? -11.242 6.16 10.297 1 98.38 127 ASN A N 1
ATOM 1015 C CA . ASN A 1 127 ? -12.484 5.59 9.797 1 98.38 127 ASN A CA 1
ATOM 1016 C C . ASN A 1 127 ? -13.203 6.547 8.844 1 98.38 127 ASN A C 1
ATOM 1018 O O . ASN A 1 127 ? -14.016 7.359 9.273 1 98.38 127 ASN A O 1
ATOM 1022 N N . PHE A 1 128 ? -12.898 6.344 7.559 1 98 128 PHE A N 1
ATOM 1023 C CA . PHE A 1 128 ? -13.516 7.16 6.52 1 98 128 PHE A CA 1
ATOM 1024 C C . PHE A 1 128 ? -14.531 6.344 5.727 1 98 128 PHE A C 1
ATOM 1026 O O . PHE A 1 128 ? -14.68 6.531 4.516 1 98 128 PHE A O 1
ATOM 1033 N N . THR A 1 129 ? -15.148 5.441 6.355 1 96.25 129 THR A N 1
ATOM 1034 C CA . THR A 1 129 ? -16.109 4.539 5.738 1 96.25 129 THR A CA 1
ATOM 1035 C C . THR A 1 129 ? -17.125 5.312 4.898 1 96.25 129 THR A C 1
ATOM 1037 O O . THR A 1 129 ? -17.594 6.371 5.312 1 96.25 129 THR A O 1
ATOM 1040 N N . GLY A 1 130 ? -17.453 4.746 3.723 1 93.69 130 GLY A N 1
ATOM 1041 C CA . GLY A 1 130 ? -18.391 5.395 2.811 1 93.69 130 GLY A CA 1
ATOM 1042 C C . GLY A 1 130 ? -17.703 6.34 1.837 1 93.69 130 GLY A C 1
ATOM 1043 O O . GLY A 1 130 ? -18.375 6.969 1.012 1 93.69 130 GLY A O 1
ATOM 1044 N N . SER A 1 131 ? -16.422 6.434 1.937 1 96.25 131 SER A N 1
ATOM 1045 C CA . SER A 1 131 ? -15.648 7.324 1.072 1 96.25 131 SER A CA 1
ATOM 1046 C C . SER A 1 131 ? -14.906 6.543 -0.004 1 96.25 131 SER A C 1
ATOM 1048 O O . SER A 1 131 ? -14.43 5.434 0.244 1 96.25 131 SER A O 1
ATOM 1050 N N . LEU A 1 132 ? -14.836 7.113 -1.207 1 94.75 132 LEU A N 1
ATOM 1051 C CA . LEU A 1 132 ? -13.984 6.605 -2.279 1 94.75 132 LEU A CA 1
ATOM 1052 C C . LEU A 1 132 ? -12.617 7.285 -2.256 1 94.75 132 LEU A C 1
ATOM 1054 O O . LEU A 1 132 ? -12.477 8.391 -1.724 1 94.75 132 LEU A O 1
ATOM 1058 N N . ILE A 1 133 ? -11.672 6.586 -2.758 1 95 133 ILE A N 1
ATOM 1059 C CA . ILE A 1 133 ? -10.391 7.242 -2.953 1 95 133 ILE A CA 1
ATOM 1060 C C . ILE A 1 133 ? -10.523 8.336 -4.016 1 95 133 ILE A C 1
ATOM 1062 O O . ILE A 1 133 ? -10.844 8.047 -5.172 1 95 133 ILE A O 1
ATOM 1066 N N . SER A 1 134 ? -10.219 9.492 -3.609 1 95.12 134 SER A N 1
ATOM 1067 C CA . SER A 1 134 ? -10.406 10.641 -4.488 1 95.12 134 SER A CA 1
ATOM 1068 C C . SER A 1 134 ? -9.359 10.664 -5.598 1 95.12 134 SER A C 1
ATOM 1070 O O . SER A 1 134 ? -8.172 10.484 -5.34 1 95.12 134 SER A O 1
ATOM 1072 N N . PRO A 1 135 ? -9.805 10.969 -6.855 1 94.12 135 PRO A N 1
ATOM 1073 C CA . PRO A 1 135 ? -8.82 11.195 -7.91 1 94.12 135 PRO A CA 1
ATOM 1074 C C . PRO A 1 135 ? -7.938 12.414 -7.645 1 94.12 135 PRO A C 1
ATOM 1076 O O . PRO A 1 135 ? -6.852 12.531 -8.219 1 94.12 135 PRO A O 1
ATOM 1079 N N . LYS A 1 136 ? -8.344 13.281 -6.773 1 95.75 136 LYS A N 1
ATOM 1080 C CA . LYS A 1 136 ? -7.609 14.516 -6.504 1 95.75 136 LYS A CA 1
ATOM 1081 C C . LYS A 1 136 ? -6.297 14.227 -5.777 1 95.75 136 LYS A C 1
ATOM 1083 O O . LYS A 1 136 ? -5.418 15.094 -5.707 1 95.75 136 LYS A O 1
ATOM 1088 N N . PHE A 1 137 ? -6.129 13.031 -5.246 1 95.06 137 PHE A N 1
ATOM 1089 C CA . PHE A 1 137 ? -4.828 12.68 -4.688 1 95.06 137 PHE A CA 1
ATOM 1090 C C . PHE A 1 137 ? -3.736 12.805 -5.742 1 95.06 137 PHE A C 1
ATOM 1092 O O . PHE A 1 137 ? -2.578 13.07 -5.414 1 95.06 137 PHE A O 1
ATOM 1099 N N . GLY A 1 138 ? -4.148 12.664 -6.965 1 93.94 138 GLY A N 1
ATOM 1100 C CA . GLY A 1 138 ? -3.221 12.766 -8.078 1 93.94 138 GLY A CA 1
ATOM 1101 C C . GLY A 1 138 ? -2.729 14.188 -8.312 1 93.94 138 GLY A C 1
ATOM 1102 O O . GLY A 1 138 ? -1.791 14.398 -9.086 1 93.94 138 GLY A O 1
ATOM 1103 N N . GLU A 1 139 ? -3.303 15.102 -7.617 1 93.94 139 GLU A N 1
ATOM 1104 C CA . GLU A 1 139 ? -2.949 16.5 -7.816 1 93.94 139 GLU A CA 1
ATOM 1105 C C . GLU A 1 139 ? -1.756 16.906 -6.953 1 93.94 139 GLU A C 1
ATOM 1107 O O . GLU A 1 139 ? -1.193 17.984 -7.121 1 93.94 139 GLU A O 1
ATOM 1112 N N . PHE A 1 140 ? -1.361 16.047 -6.023 1 96 140 PHE A N 1
ATOM 1113 C CA . PHE A 1 140 ? -0.206 16.312 -5.18 1 96 140 PHE A CA 1
ATOM 1114 C C . PHE A 1 140 ? 1.091 16.016 -5.918 1 96 140 PHE A C 1
ATOM 1116 O O . PHE A 1 140 ? 1.768 15.031 -5.617 1 96 140 PHE A O 1
ATOM 1123 N N . SER A 1 141 ? 1.549 16.906 -6.711 1 93.69 141 SER A N 1
ATOM 1124 C CA . SER A 1 141 ? 2.631 16.688 -7.664 1 93.69 141 SER A CA 1
ATOM 1125 C C . SER A 1 141 ? 3.936 16.344 -6.953 1 93.69 141 SER A C 1
ATOM 1127 O O . SER A 1 141 ? 4.832 15.742 -7.547 1 93.69 141 SER A O 1
ATOM 1129 N N . SER A 1 142 ? 4.031 16.688 -5.656 1 95.94 142 SER A N 1
ATOM 1130 C CA . SER A 1 142 ? 5.281 16.453 -4.945 1 95.94 142 SER A CA 1
ATOM 1131 C C . SER A 1 142 ? 5.172 15.258 -4 1 95.94 142 SER A C 1
ATOM 1133 O O . SER A 1 142 ? 6.121 14.945 -3.281 1 95.94 142 SER A O 1
ATOM 1135 N N . LEU A 1 143 ? 4.066 14.609 -3.998 1 97.31 143 LEU A N 1
ATOM 1136 C CA . LEU A 1 143 ? 3.807 13.555 -3.02 1 97.31 143 LEU A CA 1
ATOM 1137 C C . LEU A 1 143 ? 4.707 12.352 -3.266 1 97.31 143 LEU A C 1
ATOM 1139 O O . LEU A 1 143 ? 4.77 11.836 -4.383 1 97.31 143 LEU A O 1
ATOM 1143 N N . MET A 1 144 ? 5.375 11.914 -2.195 1 97.12 144 MET A N 1
ATOM 1144 C CA . MET A 1 144 ? 6.297 10.781 -2.266 1 97.12 144 MET A CA 1
ATOM 1145 C C . MET A 1 144 ? 5.75 9.586 -1.503 1 97.12 144 MET A C 1
ATOM 1147 O O . MET A 1 144 ? 6.117 8.445 -1.789 1 97.12 144 MET A O 1
ATOM 1151 N N . HIS A 1 145 ? 4.953 9.859 -0.509 1 97.19 145 HIS A N 1
ATOM 1152 C CA . HIS A 1 145 ? 4.395 8.812 0.341 1 97.19 145 HIS A CA 1
ATOM 1153 C C . HIS A 1 145 ? 2.906 9.031 0.581 1 97.19 145 HIS A C 1
ATOM 1155 O O . HIS A 1 145 ? 2.494 10.109 1.001 1 97.19 145 HIS A O 1
ATOM 1161 N N . LEU A 1 146 ? 2.1 8.016 0.271 1 97.31 146 LEU A N 1
ATOM 1162 C CA . LEU A 1 146 ? 0.661 8.062 0.516 1 97.31 146 LEU A CA 1
ATOM 1163 C C . LEU A 1 146 ? 0.2 6.812 1.263 1 97.31 146 LEU A C 1
ATOM 1165 O O . LEU A 1 146 ? 0.379 5.691 0.779 1 97.31 146 LEU A O 1
ATOM 1169 N N . ASP A 1 147 ? -0.373 7.016 2.412 1 97.44 147 ASP A N 1
ATOM 1170 C CA . ASP A 1 147 ? -0.826 5.891 3.221 1 97.44 147 ASP A CA 1
ATOM 1171 C C . ASP A 1 147 ? -2.299 6.039 3.596 1 97.44 147 ASP A C 1
ATOM 1173 O O . ASP A 1 147 ? -2.66 6.918 4.379 1 97.44 147 ASP A O 1
ATOM 1177 N N . LEU A 1 148 ? -3.117 5.223 3.027 1 97.12 148 LEU A N 1
ATOM 1178 C CA . LEU A 1 148 ? -4.547 5.18 3.32 1 97.12 148 LEU A CA 1
ATOM 1179 C C . LEU A 1 148 ? -4.941 3.83 3.904 1 97.12 148 LEU A C 1
ATOM 1181 O O . LEU A 1 148 ? -6.105 3.428 3.818 1 97.12 148 LEU A O 1
ATOM 1185 N N . LEU A 1 149 ? -4.031 3.145 4.469 1 95.56 149 LEU A N 1
ATOM 1186 C CA . LEU A 1 149 ? -4.207 1.784 4.965 1 95.56 149 LEU A CA 1
ATOM 1187 C C . LEU A 1 149 ? -5.27 1.738 6.059 1 95.56 149 LEU A C 1
ATOM 1189 O O . LEU A 1 149 ? -5.238 2.547 6.992 1 95.56 149 LEU A O 1
ATOM 1193 N N . ASP A 1 150 ? -6.199 0.773 5.879 1 94.75 150 ASP A N 1
ATOM 1194 C CA . ASP A 1 150 ? -7.18 0.465 6.914 1 94.75 150 ASP A CA 1
ATOM 1195 C C . ASP A 1 150 ? -7.906 1.727 7.375 1 94.75 150 ASP A C 1
ATOM 1197 O O . ASP A 1 150 ? -8.031 1.973 8.578 1 94.75 150 ASP A O 1
ATOM 1201 N N . SER A 1 151 ? -8.359 2.504 6.418 1 96.56 151 SER A N 1
ATOM 1202 C CA . SER A 1 151 ? -9.016 3.762 6.762 1 96.56 151 SER A CA 1
ATOM 1203 C C . SER A 1 151 ? -10.461 3.785 6.262 1 96.56 151 SER A C 1
ATOM 1205 O O . SER A 1 151 ? -11.133 4.816 6.336 1 96.56 151 SER A O 1
ATOM 1207 N N . GLY A 1 152 ? -10.828 2.676 5.695 1 95.44 152 GLY A N 1
ATOM 1208 C CA . GLY A 1 152 ? -12.242 2.514 5.395 1 95.44 152 GLY A CA 1
ATOM 1209 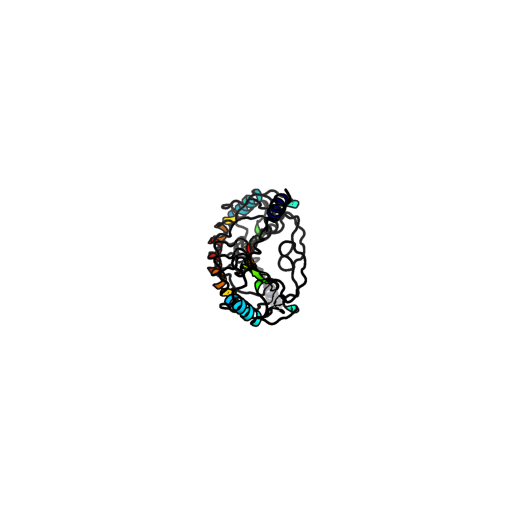C C . GLY A 1 152 ? -12.609 2.971 3.994 1 95.44 152 GLY A C 1
ATOM 1210 O O . GLY A 1 152 ? -13.781 2.965 3.621 1 95.44 152 GLY A O 1
ATOM 1211 N N . PHE A 1 153 ? -11.664 3.414 3.154 1 95.44 153 PHE A N 1
ATOM 1212 C CA . PHE A 1 153 ? -11.945 3.764 1.766 1 95.44 153 PHE A CA 1
ATOM 1213 C C . PHE A 1 153 ? -12.414 2.545 0.983 1 95.44 153 PHE A C 1
ATOM 1215 O O . PHE A 1 153 ? -12.109 1.409 1.351 1 95.44 153 PHE A O 1
ATOM 1222 N N . THR A 1 154 ? -13.219 2.812 -0.052 1 92.31 154 THR A N 1
ATOM 1223 C CA . THR A 1 154 ? -13.711 1.727 -0.888 1 92.31 154 THR A CA 1
ATOM 1224 C C . THR A 1 154 ? -13.57 2.074 -2.367 1 92.31 154 THR A C 1
ATOM 1226 O O . THR A 1 154 ? -13.18 3.189 -2.713 1 92.31 154 THR A O 1
ATOM 1229 N N . GLY A 1 155 ? -13.75 0.993 -3.246 1 90.75 155 GLY A N 1
ATOM 1230 C CA . GLY A 1 155 ? -13.773 1.2 -4.684 1 90.75 155 GLY A CA 1
ATOM 1231 C C . GLY A 1 155 ? -12.422 0.984 -5.34 1 90.75 155 GLY A C 1
ATOM 1232 O O . GLY A 1 155 ? -11.508 0.442 -4.723 1 90.75 155 GLY A O 1
ATOM 1233 N N . ILE A 1 156 ? -12.32 1.365 -6.613 1 91.25 156 ILE A N 1
ATOM 1234 C CA . ILE A 1 156 ? -11.109 1.193 -7.41 1 91.25 156 ILE A CA 1
ATOM 1235 C C . ILE A 1 156 ? -10.156 2.354 -7.156 1 91.25 156 ILE A C 1
ATOM 1237 O O . ILE A 1 156 ? -10.586 3.484 -6.918 1 91.25 156 ILE A O 1
ATOM 1241 N N . ILE A 1 157 ? -8.922 2.047 -7.234 1 93.12 157 ILE A N 1
ATOM 1242 C CA . ILE A 1 157 ? -7.902 3.09 -7.16 1 93.12 157 ILE A CA 1
ATOM 1243 C C . ILE A 1 157 ? -7.938 3.938 -8.43 1 93.12 157 ILE A C 1
ATOM 1245 O O . ILE A 1 157 ? -7.789 3.418 -9.539 1 93.12 157 ILE A O 1
ATOM 1249 N N . PRO A 1 158 ? -8.125 5.227 -8.219 1 92.06 158 PRO A N 1
ATOM 1250 C CA . PRO A 1 158 ? -8.219 6.078 -9.406 1 92.06 158 PRO A CA 1
ATOM 1251 C C . PRO A 1 158 ? -6.918 6.121 -10.203 1 92.06 158 PRO A C 1
ATOM 1253 O O . PRO A 1 158 ? -5.832 6.109 -9.617 1 92.06 158 PRO A O 1
ATOM 1256 N N . SER A 1 159 ? -7.043 6.258 -11.484 1 89 159 SER A N 1
ATOM 1257 C CA . SER A 1 159 ? -5.879 6.273 -12.367 1 89 159 SER A CA 1
ATOM 1258 C C . SER A 1 159 ? -5.059 7.543 -12.18 1 89 159 SER A C 1
ATOM 1260 O O . SER A 1 159 ? -3.861 7.566 -12.469 1 89 159 SER A O 1
ATOM 1262 N N . GLU A 1 160 ? -5.676 8.547 -11.641 1 91.75 160 GLU A N 1
ATOM 1263 C CA . GLU A 1 160 ? -4.992 9.82 -11.438 1 91.75 160 GLU A CA 1
ATOM 1264 C C . GLU A 1 160 ? -3.852 9.68 -10.438 1 91.75 160 GLU A C 1
ATOM 1266 O O . GLU A 1 160 ? -2.961 10.531 -10.375 1 91.75 160 GLU A O 1
ATOM 1271 N N . ILE A 1 161 ? -3.873 8.609 -9.68 1 88.94 161 ILE A N 1
ATOM 1272 C CA . ILE A 1 161 ? -2.77 8.367 -8.758 1 88.94 161 ILE A CA 1
ATOM 1273 C C . ILE A 1 161 ? -1.467 8.219 -9.539 1 88.94 161 ILE A C 1
ATOM 1275 O O . ILE A 1 161 ? -0.386 8.508 -9.023 1 88.94 161 ILE A O 1
ATOM 1279 N N . CYS A 1 162 ? -1.562 7.949 -10.758 1 82.75 162 CYS A N 1
ATOM 1280 C CA . CYS A 1 162 ? -0.414 7.738 -11.625 1 82.75 162 CYS A CA 1
ATOM 1281 C C . CYS A 1 162 ? 0.246 9.062 -11.992 1 82.75 162 CYS A C 1
ATOM 1283 O O . CYS A 1 162 ? 1.366 9.086 -12.508 1 82.75 162 CYS A O 1
ATOM 1285 N N . HIS A 1 163 ? -0.468 10.039 -11.734 1 86.81 163 HIS A N 1
ATOM 1286 C CA . HIS A 1 163 ? 0.104 11.359 -12 1 86.81 163 HIS A CA 1
ATOM 1287 C C . HIS A 1 163 ? 1.143 11.727 -10.945 1 86.81 163 HIS A C 1
ATOM 1289 O O . HIS A 1 163 ? 1.887 12.695 -11.117 1 86.81 163 HIS A O 1
ATOM 1295 N N . LEU A 1 164 ? 1.149 10.945 -9.922 1 91.44 164 LEU A N 1
ATOM 1296 C CA . LEU A 1 164 ? 2.135 11.195 -8.875 1 91.44 164 LEU A CA 1
ATOM 1297 C C . LEU A 1 164 ? 3.516 10.703 -9.297 1 91.44 164 LEU A C 1
ATOM 1299 O O . LEU A 1 164 ? 3.953 9.633 -8.867 1 91.44 164 LEU A O 1
ATOM 1303 N N . SER A 1 165 ? 4.273 11.523 -9.898 1 89.75 165 SER A N 1
ATOM 1304 C CA . SER A 1 165 ? 5.508 11.141 -10.57 1 89.75 165 SER A CA 1
ATOM 1305 C C . SER A 1 165 ? 6.645 10.945 -9.57 1 89.75 165 SER A C 1
ATOM 1307 O O . SER A 1 165 ? 7.699 10.414 -9.914 1 89.75 165 SER A O 1
ATOM 1309 N N . LYS A 1 166 ? 6.438 11.352 -8.344 1 93.81 166 LYS A N 1
ATOM 1310 C CA . LYS A 1 166 ? 7.496 11.242 -7.344 1 93.81 166 LYS A CA 1
ATOM 1311 C C . LYS A 1 166 ? 7.148 10.188 -6.297 1 93.81 166 LYS A C 1
ATOM 1313 O O . LYS A 1 166 ? 7.867 10.023 -5.309 1 93.81 166 LYS A O 1
ATOM 1318 N N . LEU A 1 167 ? 6.043 9.492 -6.488 1 94.81 167 LEU A N 1
ATOM 1319 C CA . LEU A 1 167 ? 5.543 8.539 -5.5 1 94.81 167 LEU A CA 1
ATOM 1320 C C . LEU A 1 167 ? 6.52 7.387 -5.316 1 94.81 167 LEU A C 1
ATOM 1322 O O . LEU A 1 167 ? 6.91 6.738 -6.289 1 94.81 167 LEU A O 1
ATOM 1326 N N . ARG A 1 168 ? 6.875 7.109 -4.078 1 94.25 168 ARG A N 1
ATOM 1327 C CA . ARG A 1 168 ? 7.832 6.059 -3.748 1 94.25 168 ARG A CA 1
ATOM 1328 C C . ARG A 1 168 ? 7.16 4.938 -2.957 1 94.25 168 ARG A C 1
ATOM 1330 O O . ARG A 1 168 ? 7.578 3.781 -3.033 1 94.25 168 ARG A O 1
ATOM 1337 N N . SER A 1 169 ? 6.207 5.293 -2.174 1 95.06 169 SER A N 1
ATOM 1338 C CA . SER A 1 169 ? 5.457 4.297 -1.413 1 95.06 169 SER A CA 1
ATOM 1339 C C . SER A 1 169 ? 3.975 4.648 -1.354 1 95.06 169 SER A C 1
ATOM 1341 O O . SER A 1 169 ? 3.611 5.824 -1.27 1 95.06 169 SER A O 1
ATOM 1343 N N . ALA A 1 170 ? 3.156 3.625 -1.428 1 95.31 170 ALA A N 1
ATOM 1344 C CA . ALA A 1 170 ? 1.704 3.781 -1.372 1 95.31 170 ALA A CA 1
ATOM 1345 C C . ALA A 1 170 ? 1.046 2.564 -0.728 1 95.31 170 ALA A C 1
ATOM 1347 O O . ALA A 1 170 ? 1.361 1.424 -1.075 1 95.31 170 ALA A O 1
ATOM 1348 N N . TYR A 1 171 ? 0.217 2.787 0.182 1 95.12 171 TYR A N 1
ATOM 1349 C CA . TYR A 1 171 ? -0.601 1.776 0.843 1 95.12 171 TYR A CA 1
ATOM 1350 C C . TYR A 1 171 ? -2.084 2.109 0.722 1 95.12 171 TYR A C 1
ATOM 1352 O O . TYR A 1 171 ? -2.59 2.982 1.43 1 95.12 171 TYR A O 1
ATOM 1360 N N . LEU A 1 172 ? -2.67 1.476 -0.159 1 93.06 172 LEU A N 1
ATOM 1361 C CA . LEU A 1 172 ? -4.027 1.824 -0.568 1 93.06 172 LEU A CA 1
ATOM 1362 C C . LEU A 1 172 ? -4.961 0.627 -0.431 1 93.06 172 LEU A C 1
ATOM 1364 O O . LEU A 1 172 ? -4.645 -0.469 -0.901 1 93.06 172 LEU A O 1
ATOM 1368 N N . ASP A 1 173 ? -6.016 0.838 0.285 1 91.31 173 ASP A N 1
ATOM 1369 C CA . ASP A 1 173 ? -7.035 -0.203 0.322 1 91.31 173 ASP A CA 1
ATOM 1370 C C . ASP A 1 173 ? -8.391 0.368 0.748 1 91.31 173 ASP A C 1
ATOM 1372 O O . ASP A 1 173 ? -8.453 1.466 1.305 1 91.31 173 ASP A O 1
ATOM 1376 N N . MET B 1 1 ? -50.75 -67.375 -14 1 35 1 MET B N 1
ATOM 1377 C CA . MET B 1 1 ? -50.812 -65.938 -14.062 1 35 1 MET B CA 1
ATOM 1378 C C . MET B 1 1 ? -49.594 -65.312 -13.383 1 35 1 MET B C 1
ATOM 1380 O O . MET B 1 1 ? -49.688 -64.812 -12.242 1 35 1 ME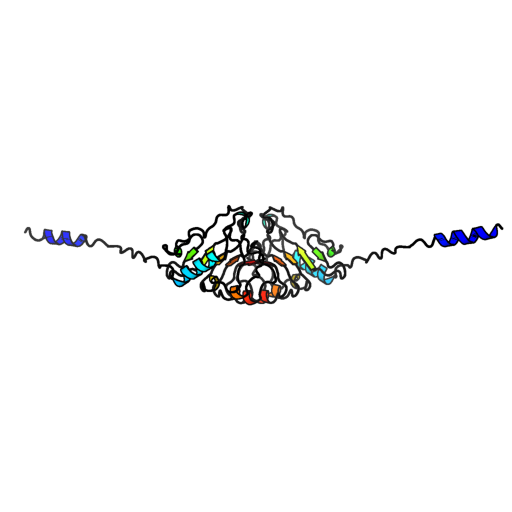T B O 1
ATOM 1384 N N . ASP B 1 2 ? -48.531 -66.125 -13.461 1 41.19 2 ASP B N 1
ATOM 1385 C CA . ASP B 1 2 ? -47.156 -66.125 -12.977 1 41.19 2 ASP B CA 1
ATOM 1386 C C . ASP B 1 2 ? -46.312 -65 -13.656 1 41.19 2 ASP B C 1
ATOM 1388 O O . ASP B 1 2 ? -45.25 -64.625 -13.141 1 41.19 2 ASP B O 1
ATOM 1392 N N . CYS B 1 3 ? -46.688 -64.688 -14.945 1 38.75 3 CYS B N 1
ATOM 1393 C CA . CYS B 1 3 ? -45.781 -63.938 -15.805 1 38.75 3 CYS B CA 1
ATOM 1394 C C . CYS B 1 3 ? -45.719 -62.469 -15.398 1 38.75 3 CYS B C 1
ATOM 1396 O O . CYS B 1 3 ? -44.781 -61.75 -15.766 1 38.75 3 CYS B O 1
ATOM 1398 N N . VAL B 1 4 ? -46.844 -61.844 -14.828 1 36.97 4 VAL B N 1
ATOM 1399 C CA . VAL B 1 4 ? -47.031 -60.406 -14.789 1 36.97 4 VAL B CA 1
ATOM 1400 C C . VAL B 1 4 ? -46.156 -59.812 -13.695 1 36.97 4 VAL B C 1
ATOM 1402 O O . VAL B 1 4 ? -45.812 -58.625 -13.758 1 36.97 4 VAL B O 1
ATOM 1405 N N . LYS B 1 5 ? -46 -60.562 -12.617 1 43.78 5 LYS B N 1
ATOM 1406 C CA . LYS B 1 5 ? -45.344 -59.812 -11.531 1 43.78 5 LYS B CA 1
ATOM 1407 C C . LYS B 1 5 ? -43.875 -59.562 -11.844 1 43.78 5 LYS B C 1
ATOM 1409 O O . LYS B 1 5 ? -43.156 -59.031 -10.992 1 43.78 5 LYS B O 1
ATOM 1414 N N . LEU B 1 6 ? -43.438 -60.156 -13.07 1 38.34 6 LEU B N 1
ATOM 1415 C CA . LEU B 1 6 ? -42.031 -59.969 -13.352 1 38.34 6 LEU B CA 1
ATOM 1416 C C . LEU B 1 6 ? -41.75 -58.531 -13.789 1 38.34 6 LEU B C 1
ATOM 1418 O O . LEU B 1 6 ? -40.656 -58 -13.594 1 38.34 6 LEU B O 1
ATOM 1422 N N . VAL B 1 7 ? -42.781 -57.906 -14.461 1 46.59 7 VAL B N 1
ATOM 1423 C CA . VAL B 1 7 ? -42.469 -56.656 -15.156 1 46.59 7 VAL B CA 1
ATOM 1424 C C . VAL B 1 7 ? -42.25 -55.531 -14.148 1 46.59 7 VAL B C 1
ATOM 1426 O O . VAL B 1 7 ? -41.5 -54.594 -14.398 1 46.59 7 VAL B O 1
ATOM 1429 N N . PHE B 1 8 ? -42.969 -55.594 -13 1 46.53 8 PHE B N 1
ATOM 1430 C CA . PHE B 1 8 ? -42.969 -54.375 -12.195 1 46.53 8 PHE B CA 1
ATOM 1431 C C . PHE B 1 8 ? -41.625 -54.156 -11.531 1 46.53 8 PHE B C 1
ATOM 1433 O O . PHE B 1 8 ? -41.312 -53.094 -11.016 1 46.53 8 PHE B O 1
ATOM 1440 N N . PHE B 1 9 ? -40.906 -55.344 -11.266 1 45.06 9 PHE B N 1
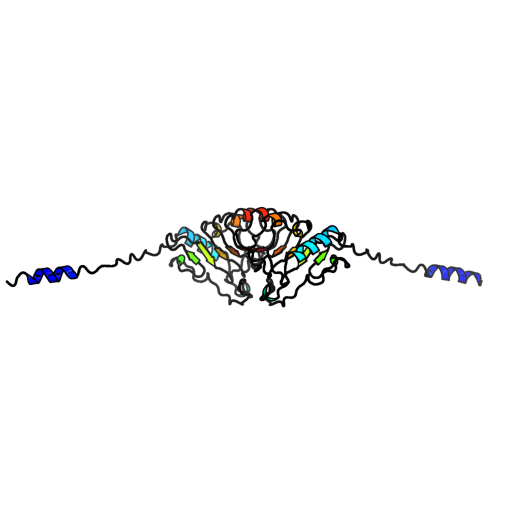ATOM 1441 C CA . PHE B 1 9 ? -39.688 -55.125 -10.484 1 45.06 9 PHE B CA 1
ATOM 1442 C C . PHE B 1 9 ? -38.656 -54.344 -11.305 1 45.06 9 PHE B C 1
ATOM 1444 O O . PHE B 1 9 ? -37.656 -53.875 -10.758 1 45.06 9 PHE B O 1
ATOM 1451 N N . MET B 1 10 ? -38.844 -54.469 -12.68 1 46.97 10 MET B N 1
ATOM 1452 C CA . MET B 1 10 ? -37.688 -53.875 -13.406 1 46.97 10 MET B CA 1
ATOM 1453 C C . MET B 1 10 ? -37.719 -52.375 -13.305 1 46.97 10 MET B C 1
ATOM 1455 O O . MET B 1 10 ? -36.688 -51.719 -13.578 1 46.97 10 MET B O 1
ATOM 1459 N N . LEU B 1 11 ? -38.938 -51.781 -13.125 1 47.28 11 LEU B N 1
ATOM 1460 C CA . LEU B 1 11 ? -38.938 -50.344 -13.391 1 47.28 11 LEU B CA 1
ATOM 1461 C C . LEU B 1 11 ? -38.219 -49.594 -12.281 1 47.28 11 LEU B C 1
ATOM 1463 O O . LEU B 1 11 ? -37.781 -48.469 -12.477 1 47.28 11 LEU B O 1
ATOM 1467 N N . TYR B 1 12 ? -38.406 -50.062 -11.047 1 45.16 12 TYR B N 1
ATOM 1468 C CA . TYR B 1 12 ? -38.031 -49.062 -10.055 1 45.16 12 TYR B CA 1
ATOM 1469 C C . TYR B 1 12 ? -36.531 -48.812 -10.07 1 45.16 12 TYR B C 1
ATOM 1471 O O . TYR B 1 12 ? -36 -48 -9.297 1 45.16 12 TYR B O 1
ATOM 1479 N N . THR B 1 13 ? -35.781 -49.781 -10.562 1 45.38 13 THR B N 1
ATOM 1480 C CA . THR B 1 13 ? -34.375 -49.438 -10.414 1 45.38 13 THR B CA 1
ATOM 1481 C C . THR B 1 13 ? -34 -48.25 -11.328 1 45.38 13 THR B C 1
ATOM 1483 O O . THR B 1 13 ? -32.812 -48.031 -11.617 1 45.38 13 THR B O 1
ATOM 1486 N N . PHE B 1 14 ? -35 -47.719 -12.102 1 48.38 14 PHE B N 1
ATOM 1487 C CA . PHE B 1 14 ? -34.469 -46.5 -12.68 1 48.38 14 PHE B CA 1
ATOM 1488 C C . PHE B 1 14 ? -33.844 -45.594 -11.609 1 48.38 14 PHE B C 1
ATOM 1490 O O . PHE B 1 14 ? -34.562 -44.938 -10.844 1 48.38 14 PHE B O 1
ATOM 1497 N N . LEU B 1 15 ? -32.969 -46.125 -10.742 1 43.31 15 LEU B N 1
ATOM 1498 C CA . LEU B 1 15 ? -32.031 -45.375 -9.93 1 43.31 15 LEU B CA 1
ATOM 1499 C C . LEU B 1 15 ? -31.562 -44.125 -10.664 1 43.31 15 LEU B C 1
ATOM 1501 O O . LEU B 1 15 ? -31.125 -44.188 -11.812 1 43.31 15 LEU B O 1
ATOM 1505 N N . CYS B 1 16 ? -32.125 -42.875 -10.359 1 47.94 16 CYS B N 1
ATOM 1506 C CA . CYS B 1 16 ? -31.562 -41.531 -10.539 1 47.94 16 CYS B CA 1
ATOM 1507 C C . CYS B 1 16 ? -30.047 -41.562 -10.43 1 47.94 16 CYS B C 1
ATOM 1509 O O . CYS B 1 16 ? -29.5 -41.688 -9.336 1 47.94 16 CYS B O 1
ATOM 1511 N N . GLN B 1 17 ? -29.344 -42.219 -11.305 1 50.62 17 GLN B N 1
ATOM 1512 C CA . GLN B 1 17 ? -27.953 -41.812 -11.422 1 50.62 17 GLN B CA 1
ATOM 1513 C C . GLN B 1 17 ? -27.812 -40.312 -11.352 1 50.62 17 GLN B C 1
ATOM 1515 O O . GLN B 1 17 ? -28.172 -39.594 -12.297 1 50.62 17 GLN B O 1
ATOM 1520 N N . LEU B 1 18 ? -28.062 -39.625 -10.273 1 49.44 18 LEU B N 1
ATOM 1521 C CA . LEU B 1 18 ? -27.422 -38.312 -10.125 1 49.44 18 LEU B CA 1
ATOM 1522 C C . LEU B 1 18 ? -25.984 -38.375 -10.664 1 49.44 18 LEU B C 1
ATOM 1524 O O . LEU B 1 18 ? -25.094 -38.906 -10.016 1 49.44 18 LEU B O 1
ATOM 1528 N N . ALA B 1 19 ? -25.812 -38.406 -11.953 1 52.06 19 ALA B N 1
ATOM 1529 C CA . ALA B 1 19 ? -24.516 -38.031 -12.516 1 52.06 19 ALA B CA 1
ATOM 1530 C C . ALA B 1 19 ? -23.953 -36.812 -11.805 1 52.06 19 ALA B C 1
ATOM 1532 O O . ALA B 1 19 ? -24.391 -35.688 -12.055 1 52.06 19 ALA B O 1
ATOM 1533 N N . PHE B 1 20 ? -23.5 -36.906 -10.539 1 54.75 20 PHE B N 1
ATOM 1534 C CA . PHE B 1 20 ? -22.516 -35.906 -10.195 1 54.75 20 PHE B CA 1
ATOM 1535 C C . PHE B 1 20 ? -21.531 -35.688 -11.344 1 54.75 20 PHE B C 1
ATOM 1537 O O . PHE B 1 20 ? -20.656 -36.5 -11.586 1 54.75 20 PHE B O 1
ATOM 1544 N N . SER B 1 21 ? -21.938 -35.031 -12.398 1 51.97 21 SER B N 1
ATOM 1545 C CA . SER B 1 21 ? -20.875 -34.469 -13.234 1 51.97 21 SER B CA 1
ATOM 1546 C C . SER B 1 21 ? -19.719 -33.969 -12.398 1 51.97 21 SER B C 1
ATOM 1548 O O . SER B 1 21 ? -19.797 -32.875 -11.812 1 51.97 21 SER B O 1
ATOM 1550 N N . SER B 1 22 ? -18.922 -34.812 -11.812 1 54.38 22 SER B N 1
ATOM 1551 C CA . SER B 1 22 ? -17.641 -34.312 -11.336 1 54.38 22 SER B CA 1
ATOM 1552 C C . SER B 1 22 ? -17 -33.375 -12.367 1 54.38 22 SER B C 1
ATOM 1554 O O . SER B 1 22 ? -16.594 -33.844 -13.438 1 54.38 22 SER B O 1
ATOM 1556 N N . SER B 1 23 ? -17.438 -32.188 -12.555 1 57.09 23 SER B N 1
ATOM 1557 C CA . SER B 1 23 ? -16.594 -31.297 -13.359 1 57.09 23 SER B CA 1
ATOM 1558 C C . SER B 1 23 ? -15.117 -31.609 -13.156 1 57.09 23 SER B C 1
ATOM 1560 O O . SER B 1 23 ? -14.633 -31.609 -12.023 1 57.09 23 SER B O 1
ATOM 1562 N N . SER B 1 24 ? -14.633 -32.406 -13.945 1 60.81 24 SER B N 1
ATOM 1563 C CA . SER B 1 24 ? -13.203 -32.688 -13.891 1 60.81 24 SER B CA 1
ATOM 1564 C C . SER B 1 24 ? -12.391 -31.422 -13.641 1 60.81 24 SER B C 1
ATOM 1566 O O . SER B 1 24 ? -12.625 -30.391 -14.281 1 60.81 24 SER B O 1
ATOM 1568 N N . PRO B 1 25 ? -11.742 -31.297 -12.461 1 67 25 PRO B N 1
ATOM 1569 C CA . PRO B 1 25 ? -10.898 -30.125 -12.234 1 67 25 PRO B CA 1
ATOM 1570 C C . PRO B 1 25 ? -9.992 -29.812 -13.414 1 67 25 PRO B C 1
ATOM 1572 O O . PRO B 1 25 ? -9.445 -30.719 -14.039 1 67 25 PRO B O 1
ATOM 1575 N N . HIS B 1 26 ? -10.219 -28.672 -14.023 1 79.81 26 HIS B N 1
ATOM 1576 C CA . HIS B 1 26 ? -9.32 -28.25 -15.086 1 79.81 26 HIS B CA 1
ATOM 1577 C C . HIS B 1 26 ? -7.875 -28.188 -14.602 1 79.81 26 HIS B C 1
ATOM 1579 O O . HIS B 1 26 ? -7.617 -27.781 -13.469 1 79.81 26 HIS B O 1
ATOM 1585 N N . LEU B 1 27 ? -7.086 -28.766 -15.398 1 87.94 27 LEU B N 1
ATOM 1586 C CA . LEU B 1 27 ? -5.652 -28.75 -15.117 1 87.94 27 LEU B CA 1
ATOM 1587 C C . LEU B 1 27 ? -5.039 -27.406 -15.484 1 87.94 27 LEU B C 1
ATOM 1589 O O . LEU B 1 27 ? -5.539 -26.719 -16.375 1 87.94 27 LEU B O 1
ATOM 1593 N N . CYS B 1 28 ? -4.059 -27.078 -14.727 1 95.12 28 CYS B N 1
ATOM 1594 C CA . CYS B 1 28 ? -3.254 -25.906 -15 1 95.12 28 CYS B CA 1
ATOM 1595 C C . CYS B 1 28 ? -2.574 -26 -16.359 1 95.12 28 CYS B C 1
ATOM 1597 O O . CYS B 1 28 ? -1.976 -27.031 -16.688 1 95.12 28 CYS B O 1
ATOM 1599 N N . PRO B 1 29 ? -2.766 -25.031 -17.266 1 96.12 29 PRO B N 1
ATOM 1600 C CA . PRO B 1 29 ? -2.033 -25.047 -18.531 1 96.12 29 PRO B CA 1
ATOM 1601 C C . PRO B 1 29 ? -0.525 -25.203 -18.328 1 96.12 29 PRO B C 1
ATOM 1603 O O . PRO B 1 29 ? 0.045 -24.594 -17.422 1 96.12 29 PRO B O 1
ATOM 1606 N N . ILE B 1 30 ? 0.065 -25.906 -19.234 1 96.31 30 ILE B N 1
ATOM 1607 C CA . ILE B 1 30 ? 1.477 -26.25 -19.125 1 96.31 30 ILE B CA 1
ATOM 1608 C C . ILE B 1 30 ? 2.328 -24.984 -19.172 1 96.31 30 ILE B C 1
ATOM 1610 O O . ILE B 1 30 ? 3.326 -24.875 -18.469 1 96.31 30 ILE B O 1
ATOM 1614 N N . ASP B 1 31 ? 1.985 -24.078 -20 1 97 31 ASP B N 1
ATOM 1615 C CA . ASP B 1 31 ? 2.762 -22.859 -20.141 1 97 31 ASP B CA 1
ATOM 1616 C C . ASP B 1 31 ? 2.768 -22.047 -18.844 1 97 31 ASP B C 1
ATOM 1618 O O . ASP B 1 31 ? 3.777 -21.438 -18.484 1 97 31 ASP B O 1
ATOM 1622 N N . GLN B 1 32 ? 1.689 -22.062 -18.172 1 97.69 32 GLN B N 1
ATOM 1623 C CA . GLN B 1 32 ? 1.631 -21.344 -16.906 1 97.69 32 GLN B CA 1
ATOM 1624 C C . GLN B 1 32 ? 2.469 -22.047 -15.836 1 97.69 32 GLN B C 1
ATOM 1626 O O . GLN B 1 32 ? 3.178 -21.391 -15.07 1 97.69 32 GLN B O 1
ATOM 1631 N N . ALA B 1 33 ? 2.377 -23.312 -15.844 1 98.06 33 ALA B N 1
ATOM 1632 C CA . ALA B 1 33 ? 3.227 -24.078 -14.93 1 98.06 33 ALA B CA 1
ATOM 1633 C C . ALA B 1 33 ? 4.703 -23.797 -15.195 1 98.06 33 ALA B C 1
ATOM 1635 O O . ALA B 1 33 ? 5.469 -23.562 -14.258 1 98.06 33 ALA B O 1
ATOM 1636 N N . LEU B 1 34 ? 5.047 -23.828 -16.391 1 98.12 34 LEU B N 1
ATOM 1637 C CA . LEU B 1 34 ? 6.434 -23.578 -16.766 1 98.12 34 LEU B CA 1
ATOM 1638 C C . LEU B 1 34 ? 6.848 -22.156 -16.375 1 98.12 34 LEU B C 1
ATOM 1640 O O . LEU B 1 34 ? 7.965 -21.938 -15.906 1 98.12 34 LEU B O 1
ATOM 1644 N N . SER B 1 35 ? 5.977 -21.188 -16.562 1 98.31 35 SER B N 1
ATOM 1645 C CA . SER B 1 35 ? 6.258 -19.812 -16.172 1 98.31 35 SER B CA 1
ATOM 1646 C C . SER B 1 35 ? 6.508 -19.703 -14.664 1 98.31 35 SER B C 1
ATOM 1648 O O . SER B 1 35 ? 7.422 -19 -14.234 1 98.31 35 SER B O 1
ATOM 1650 N N . LEU B 1 36 ? 5.719 -20.422 -13.906 1 98.62 36 LEU B N 1
ATOM 1651 C CA . LEU B 1 36 ? 5.859 -20.406 -12.453 1 98.62 36 LEU B CA 1
ATOM 1652 C C . LEU B 1 36 ? 7.168 -21.062 -12.031 1 98.62 36 LEU B C 1
ATOM 1654 O O . LEU B 1 36 ? 7.852 -20.578 -11.125 1 98.62 36 LEU B O 1
ATOM 1658 N N . LEU B 1 37 ? 7.48 -22.141 -12.672 1 98.56 37 LEU B N 1
ATOM 1659 C CA . LEU B 1 37 ? 8.727 -22.828 -12.352 1 98.56 37 LEU B CA 1
ATOM 1660 C C . LEU B 1 37 ? 9.93 -21.969 -12.727 1 98.56 37 LEU B C 1
ATOM 1662 O O . LEU B 1 37 ? 10.906 -21.906 -11.977 1 98.56 37 LEU B O 1
ATOM 1666 N N . GLN B 1 38 ? 9.867 -21.344 -13.844 1 98.06 38 GLN B N 1
ATOM 1667 C CA . GLN B 1 38 ? 10.922 -20.422 -14.227 1 98.06 38 GLN B CA 1
ATOM 1668 C C . GLN B 1 38 ? 11.039 -19.281 -13.234 1 98.06 38 GLN B C 1
ATOM 1670 O O . GLN B 1 38 ? 12.148 -18.875 -12.875 1 98.06 38 GLN B O 1
ATOM 1675 N N . PHE B 1 39 ? 9.984 -18.812 -12.781 1 98.31 39 PHE B N 1
ATOM 1676 C CA . PHE B 1 39 ? 9.938 -17.734 -11.805 1 98.31 39 PHE B CA 1
ATOM 1677 C C . PHE B 1 39 ? 10.617 -18.141 -10.508 1 98.31 39 PHE B C 1
ATOM 1679 O O . PHE B 1 39 ? 11.484 -17.438 -10 1 98.31 39 PHE B O 1
ATOM 1686 N N . LYS B 1 40 ? 10.164 -19.25 -9.953 1 97.31 40 LYS B N 1
ATOM 1687 C CA . LYS B 1 40 ? 10.734 -19.641 -8.672 1 97.31 40 LYS B CA 1
ATOM 1688 C C . LYS B 1 40 ? 12.242 -19.844 -8.781 1 97.31 40 LYS B C 1
ATOM 1690 O O . LYS B 1 40 ? 12.977 -19.641 -7.809 1 97.31 40 LYS B O 1
ATOM 1695 N N . ASN B 1 41 ? 12.758 -20.203 -9.969 1 97.06 41 ASN B N 1
ATOM 1696 C CA . ASN B 1 41 ? 14.164 -20.531 -10.156 1 97.06 41 ASN B CA 1
ATOM 1697 C C . ASN B 1 41 ? 15.031 -19.281 -10.18 1 97.06 41 ASN B C 1
ATOM 1699 O O . ASN B 1 41 ? 16.266 -19.359 -10.102 1 97.06 41 ASN B O 1
ATOM 1703 N N . MET B 1 42 ? 14.461 -18.219 -10.188 1 96.62 42 MET B N 1
ATOM 1704 C CA . MET B 1 42 ? 15.188 -16.953 -10.172 1 96.62 42 MET B CA 1
ATOM 1705 C C . MET B 1 42 ? 15.633 -16.594 -8.758 1 96.62 42 MET B C 1
ATOM 1707 O O . MET B 1 42 ? 16.453 -15.688 -8.57 1 96.62 42 MET B O 1
ATOM 1711 N N . PHE B 1 43 ? 15.102 -17.281 -7.797 1 97.88 43 PHE B N 1
ATOM 1712 C CA . PHE B 1 43 ? 15.328 -16.875 -6.414 1 97.88 43 PHE B CA 1
ATOM 1713 C C . PHE B 1 43 ? 15.945 -18.016 -5.613 1 97.88 43 PHE B C 1
ATOM 1715 O O . PHE B 1 43 ? 15.695 -19.188 -5.895 1 97.88 43 PHE B O 1
ATOM 1722 N N . ASN B 1 44 ? 16.734 -17.609 -4.621 1 98.12 44 ASN B N 1
ATOM 1723 C CA . ASN B 1 44 ? 17.172 -18.547 -3.588 1 98.12 44 ASN B CA 1
ATOM 1724 C C . ASN B 1 44 ? 16.219 -18.562 -2.396 1 98.12 44 ASN B C 1
ATOM 1726 O O . ASN B 1 44 ? 15.578 -17.547 -2.096 1 98.12 44 ASN B O 1
ATOM 1730 N N . ILE B 1 45 ? 16.203 -19.719 -1.759 1 98.56 45 ILE B N 1
ATOM 1731 C CA . ILE B 1 45 ? 15.438 -19.812 -0.515 1 98.56 45 ILE B CA 1
ATOM 1732 C C . ILE B 1 45 ? 16.344 -19.453 0.666 1 98.56 45 ILE B C 1
ATOM 1734 O O . ILE B 1 45 ? 17.391 -20.078 0.858 1 98.56 45 ILE B O 1
ATOM 1738 N N . ASN B 1 46 ? 15.969 -18.422 1.378 1 98.56 46 ASN B N 1
ATOM 1739 C CA . ASN B 1 46 ? 16.688 -17.953 2.561 1 98.56 46 ASN B CA 1
ATOM 1740 C C . ASN B 1 46 ? 15.719 -17.547 3.676 1 98.56 46 ASN B C 1
ATOM 1742 O O . ASN B 1 46 ? 14.992 -16.562 3.555 1 98.56 46 ASN B O 1
ATOM 1746 N N . PRO B 1 47 ? 15.703 -18.297 4.762 1 97.44 47 PRO B N 1
ATOM 1747 C CA . PRO B 1 47 ? 14.781 -17.969 5.855 1 97.44 47 PRO B CA 1
ATOM 1748 C C . PRO B 1 47 ? 14.922 -16.531 6.332 1 97.44 47 PRO B C 1
ATOM 1750 O O . PRO B 1 47 ? 13.938 -15.93 6.77 1 97.44 47 PRO B O 1
ATOM 1753 N N . ASN B 1 48 ? 16.047 -15.914 6.219 1 97.56 48 ASN B N 1
ATOM 1754 C CA . ASN B 1 48 ? 16.281 -14.539 6.664 1 97.56 48 ASN B CA 1
ATOM 1755 C C . ASN B 1 48 ? 15.625 -13.531 5.727 1 97.56 48 ASN B C 1
ATOM 1757 O O . ASN B 1 48 ? 15.492 -12.352 6.066 1 97.56 48 ASN B O 1
ATOM 1761 N N . ALA B 1 49 ? 15.203 -13.945 4.547 1 98 49 ALA B N 1
ATOM 1762 C CA . ALA B 1 49 ? 14.531 -13.078 3.58 1 98 49 ALA B CA 1
ATOM 1763 C C . ALA B 1 49 ? 13.117 -12.734 4.039 1 98 49 ALA B C 1
ATOM 1765 O O . ALA B 1 49 ? 12.508 -11.797 3.518 1 98 49 ALA B O 1
ATOM 1766 N N . SER B 1 50 ? 12.656 -13.516 4.938 1 97.5 50 SER B N 1
ATOM 1767 C CA . SER B 1 50 ? 11.32 -13.312 5.5 1 97.5 50 SER B CA 1
ATOM 1768 C C . SER B 1 50 ? 11.352 -13.375 7.023 1 97.5 50 SER B C 1
ATOM 1770 O O . SER B 1 50 ? 10.5 -14.016 7.641 1 97.5 50 SER B O 1
ATOM 1772 N N . ASP B 1 51 ? 12.352 -12.781 7.602 1 91.12 51 ASP B N 1
ATOM 1773 C CA . ASP B 1 51 ? 12.586 -12.859 9.039 1 91.12 51 ASP B CA 1
ATOM 1774 C C . ASP B 1 51 ? 11.43 -12.234 9.82 1 91.12 51 ASP B C 1
ATOM 1776 O O . ASP B 1 51 ? 11.156 -12.625 10.953 1 91.12 51 ASP B O 1
ATOM 1780 N N . TYR B 1 52 ? 10.805 -11.312 9.297 1 90.38 52 TYR B N 1
ATOM 1781 C CA . TYR B 1 52 ? 9.641 -10.672 9.891 1 90.38 52 TYR B CA 1
ATOM 1782 C C . TYR B 1 52 ? 8.484 -10.602 8.898 1 90.38 52 TYR B C 1
ATOM 1784 O O . TYR B 1 52 ? 8.672 -10.211 7.746 1 90.38 52 TYR B O 1
ATOM 1792 N N . CYS B 1 53 ? 7.359 -11.133 9.32 1 92.56 53 CYS B N 1
ATOM 1793 C CA . CYS B 1 53 ? 6.172 -11.164 8.469 1 92.56 53 CYS B CA 1
ATOM 1794 C C . CYS B 1 53 ? 4.902 -11.055 9.305 1 92.56 53 CYS B C 1
ATOM 1796 O O . CYS B 1 53 ? 4.816 -11.625 10.391 1 92.56 53 CYS B O 1
ATOM 1798 N N . TYR B 1 54 ? 4.008 -10.312 8.82 1 90.38 54 TYR B N 1
ATOM 1799 C CA . TYR B 1 54 ? 2.723 -10.195 9.5 1 90.38 54 TYR B CA 1
ATOM 1800 C C . TYR B 1 54 ? 1.588 -10.031 8.492 1 90.38 54 TYR B C 1
ATOM 1802 O O . TYR B 1 54 ? 1.828 -9.742 7.32 1 90.38 54 TYR B O 1
ATOM 1810 N N . ASP B 1 55 ? 0.418 -10.305 8.953 1 87.81 55 ASP B N 1
ATOM 1811 C CA . ASP B 1 55 ? -0.784 -10.047 8.164 1 87.81 55 ASP B CA 1
ATOM 1812 C C . ASP B 1 55 ? -1.157 -8.57 8.195 1 87.81 55 ASP B C 1
ATOM 1814 O O . ASP B 1 55 ? -1.452 -8.023 9.258 1 87.81 55 ASP B O 1
ATOM 1818 N N . ILE B 1 56 ? -1.153 -7.926 7.066 1 85.31 56 ILE B N 1
ATOM 1819 C CA . ILE B 1 56 ? -1.345 -6.48 7.008 1 85.31 56 ILE B CA 1
ATOM 1820 C C . ILE B 1 56 ? -2.762 -6.129 7.457 1 85.31 56 ILE B C 1
ATOM 1822 O O . ILE B 1 56 ? -3.02 -5.008 7.902 1 85.31 56 ILE B O 1
ATOM 1826 N N . SER B 1 57 ? -3.717 -7.047 7.387 1 79.38 57 SER B N 1
ATOM 1827 C CA . SER B 1 57 ? -5.102 -6.789 7.766 1 79.38 57 SER B CA 1
ATOM 1828 C C . SER B 1 57 ? -5.285 -6.848 9.273 1 79.38 57 SER B C 1
ATOM 1830 O O . SER B 1 57 ? -6.145 -6.16 9.828 1 79.38 57 SER B O 1
ATOM 1832 N N . THR B 1 58 ? -4.387 -7.633 9.945 1 78.56 58 THR B N 1
ATOM 1833 C CA . THR B 1 58 ? -4.609 -7.867 11.367 1 78.56 58 THR B CA 1
ATOM 1834 C C . THR B 1 58 ? -3.402 -7.414 12.188 1 78.56 58 THR B C 1
ATOM 1836 O O . THR B 1 58 ? -3.5 -7.246 13.398 1 78.56 58 THR B O 1
ATOM 1839 N N . GLY B 1 59 ? -2.297 -7.324 11.523 1 81.88 59 GLY B N 1
ATOM 1840 C CA . GLY B 1 59 ? -1.066 -7 12.227 1 81.88 59 GLY B CA 1
ATOM 1841 C C . GLY B 1 59 ? -0.447 -8.195 12.93 1 81.88 59 GLY B C 1
ATOM 1842 O O . GLY B 1 59 ? 0.587 -8.062 13.594 1 81.88 59 GLY B O 1
ATOM 1843 N N . VAL B 1 60 ? -1.037 -9.336 12.695 1 85.75 60 VAL B N 1
ATOM 1844 C CA . VAL B 1 60 ? -0.575 -10.531 13.398 1 85.75 60 VAL B CA 1
ATOM 1845 C C . VAL B 1 60 ? 0.625 -11.133 12.664 1 85.75 60 VAL B C 1
ATOM 1847 O O . VAL B 1 60 ? 0.625 -11.227 11.438 1 85.75 60 VAL B O 1
ATOM 1850 N N . GLU B 1 61 ? 1.518 -11.578 13.469 1 90 61 GLU B N 1
ATOM 1851 C CA . GLU B 1 61 ? 2.725 -12.172 12.914 1 90 61 GLU B CA 1
ATOM 1852 C C . GLU B 1 61 ? 2.42 -13.523 12.258 1 90 61 GLU B C 1
ATOM 1854 O O . GLU B 1 61 ? 1.637 -14.312 12.789 1 90 61 GLU B O 1
ATOM 1859 N N . ILE B 1 62 ? 3.061 -13.75 11.172 1 91.44 62 ILE B N 1
ATOM 1860 C CA . ILE B 1 62 ? 2.936 -14.984 10.406 1 91.44 62 ILE B CA 1
ATOM 1861 C C . ILE B 1 62 ? 4.297 -15.672 10.305 1 91.44 62 ILE B C 1
ATOM 1863 O O . ILE B 1 62 ? 5.312 -15.008 10.062 1 91.44 62 ILE B O 1
ATOM 1867 N N . GLN B 1 63 ? 4.262 -16.969 10.562 1 95.44 63 GLN B N 1
ATOM 1868 C CA . GLN B 1 63 ? 5.492 -17.719 10.359 1 95.44 63 GLN B CA 1
ATOM 1869 C C . GLN B 1 63 ? 5.777 -17.906 8.867 1 95.44 63 GLN B C 1
ATOM 1871 O O . GLN B 1 63 ? 4.902 -18.328 8.109 1 95.44 63 GLN B O 1
ATOM 1876 N N . SER B 1 64 ? 7.012 -17.641 8.547 1 97.69 64 SER B N 1
ATOM 1877 C CA . SER B 1 64 ? 7.395 -17.781 7.145 1 97.69 64 SER B CA 1
ATOM 1878 C C . SER B 1 64 ? 7.797 -19.219 6.82 1 97.69 64 SER B C 1
ATOM 1880 O O . SER B 1 64 ? 8.211 -19.953 7.711 1 97.69 64 SER B O 1
ATOM 1882 N N . TYR B 1 65 ? 7.559 -19.641 5.625 1 98.19 65 TYR B N 1
ATOM 1883 C CA . TYR B 1 65 ? 8.023 -20.922 5.086 1 98.19 65 TYR B CA 1
ATOM 1884 C C . TYR B 1 65 ? 8.117 -20.859 3.564 1 98.19 65 TYR B C 1
ATOM 1886 O O . TYR B 1 65 ? 7.441 -20.047 2.924 1 98.19 65 TYR B O 1
ATOM 1894 N N . PRO B 1 66 ? 8.984 -21.609 2.984 1 98.5 66 PRO B N 1
ATOM 1895 C CA . PRO B 1 66 ? 9.195 -21.547 1.537 1 98.5 66 PRO B CA 1
ATOM 1896 C C . PRO B 1 66 ? 8.07 -22.203 0.745 1 98.5 66 PRO B C 1
ATOM 1898 O O . PRO B 1 66 ? 8.148 -23.391 0.434 1 98.5 66 PRO B O 1
ATOM 1901 N N . ARG B 1 67 ? 7.168 -21.453 0.239 1 98.38 67 ARG B N 1
ATOM 1902 C CA . ARG B 1 67 ? 5.953 -21.953 -0.395 1 98.38 67 ARG B CA 1
ATOM 1903 C C . ARG B 1 67 ? 6.262 -22.609 -1.734 1 98.38 67 ARG B C 1
ATOM 1905 O O . ARG B 1 67 ? 5.527 -23.5 -2.184 1 98.38 67 ARG B O 1
ATOM 1912 N N . THR B 1 68 ? 7.391 -22.234 -2.311 1 98.62 68 THR B N 1
ATOM 1913 C CA . THR B 1 68 ? 7.668 -22.703 -3.664 1 98.62 68 THR B CA 1
ATOM 1914 C C . THR B 1 68 ? 8.523 -23.969 -3.639 1 98.62 68 THR B C 1
ATOM 1916 O O . THR B 1 68 ? 8.812 -24.547 -4.688 1 98.62 68 THR B O 1
ATOM 1919 N N . LEU B 1 69 ? 8.891 -24.359 -2.533 1 97.69 69 LEU B N 1
ATOM 1920 C CA . LEU B 1 69 ? 9.906 -25.391 -2.371 1 97.69 69 LEU B CA 1
ATOM 1921 C C . LEU B 1 69 ? 9.492 -26.672 -3.09 1 97.69 69 LEU B C 1
ATOM 1923 O O . LEU B 1 69 ? 10.312 -27.312 -3.758 1 97.69 69 LEU B O 1
ATOM 1927 N N . PHE B 1 70 ? 8.188 -27.031 -3.113 1 97.06 70 PHE B N 1
ATOM 1928 C CA . PHE B 1 70 ? 7.762 -28.328 -3.613 1 97.06 70 PHE B CA 1
ATOM 1929 C C . PHE B 1 70 ? 7.047 -28.188 -4.949 1 97.06 70 PHE B C 1
ATOM 1931 O O . PHE B 1 70 ? 6.422 -29.141 -5.43 1 97.06 70 PHE B O 1
ATOM 1938 N N . TRP B 1 71 ? 7.09 -27.031 -5.496 1 98.5 71 TRP B N 1
ATOM 1939 C CA . TRP B 1 71 ? 6.609 -26.906 -6.867 1 98.5 71 TRP B CA 1
ATOM 1940 C C . TRP B 1 71 ? 7.398 -27.828 -7.801 1 98.5 71 TRP B C 1
ATOM 1942 O O . TRP B 1 71 ? 8.633 -27.828 -7.789 1 98.5 71 TRP B O 1
ATOM 1952 N N . ASN B 1 72 ? 6.715 -28.531 -8.578 1 96.31 72 ASN B N 1
ATOM 1953 C CA . ASN B 1 72 ? 7.426 -29.375 -9.531 1 96.31 72 ASN B CA 1
ATOM 1954 C C . ASN B 1 72 ? 6.539 -29.766 -10.711 1 96.31 72 ASN B C 1
ATOM 1956 O O . ASN B 1 72 ? 5.309 -29.688 -10.625 1 96.31 72 ASN B O 1
ATOM 1960 N N . LYS B 1 73 ? 7.184 -30.234 -11.766 1 94.38 73 LYS B N 1
ATOM 1961 C CA . LYS B 1 73 ? 6.531 -30.453 -13.055 1 94.38 73 LYS B CA 1
ATOM 1962 C C . LYS B 1 73 ? 5.629 -31.672 -13.023 1 94.38 73 LYS B C 1
ATOM 1964 O O . LYS B 1 73 ? 4.797 -31.859 -13.922 1 94.38 73 LYS B O 1
ATOM 1969 N N . SER B 1 74 ? 5.68 -32.469 -12.094 1 95.56 74 SER B N 1
ATOM 1970 C CA . SER B 1 74 ? 4.969 -33.75 -12.07 1 95.56 74 SER B CA 1
ATOM 1971 C C . SER B 1 74 ? 3.586 -33.594 -11.445 1 95.56 74 SER B C 1
ATOM 1973 O O . SER B 1 74 ? 2.791 -34.531 -11.445 1 95.56 74 SER B O 1
ATOM 1975 N N . THR B 1 75 ? 3.354 -32.469 -10.867 1 96.44 75 THR B N 1
ATOM 1976 C CA . THR B 1 75 ? 2.062 -32.219 -10.234 1 96.44 75 THR B CA 1
ATOM 1977 C C . THR B 1 75 ? 1.351 -31.047 -10.883 1 96.44 75 THR B C 1
ATOM 1979 O O . THR B 1 75 ? 1.975 -30.25 -11.594 1 96.44 75 THR B O 1
ATOM 1982 N N . ASP B 1 76 ? 0.077 -30.953 -10.719 1 97.06 76 ASP B N 1
ATOM 1983 C CA . ASP B 1 76 ? -0.746 -29.875 -11.234 1 97.06 76 ASP B CA 1
ATOM 1984 C C . ASP B 1 76 ? -0.475 -28.562 -10.484 1 97.06 76 ASP B C 1
ATOM 1986 O O . ASP B 1 76 ? -0.589 -28.516 -9.258 1 97.06 76 ASP B O 1
ATOM 1990 N N . CYS B 1 77 ? -0.168 -27.531 -11.242 1 98.19 77 CYS B N 1
ATOM 1991 C CA . CYS B 1 77 ? 0.217 -26.297 -10.555 1 98.19 77 CYS B CA 1
ATOM 1992 C C . CYS B 1 77 ? -0.941 -25.75 -9.734 1 98.19 77 CYS B C 1
ATOM 1994 O O . CYS B 1 77 ? -0.735 -24.938 -8.828 1 98.19 77 CYS B O 1
ATOM 1996 N N . CYS B 1 78 ? -2.154 -26.172 -10.031 1 98 78 CYS B N 1
ATOM 1997 C CA . CYS B 1 78 ? -3.303 -25.703 -9.258 1 98 78 CYS B CA 1
ATOM 1998 C C . CYS B 1 78 ? -3.293 -26.312 -7.859 1 98 78 CYS B C 1
ATOM 2000 O O . CYS B 1 78 ? -4.02 -25.844 -6.977 1 98 78 CYS B O 1
ATOM 2002 N N . SER B 1 79 ? -2.434 -27.203 -7.625 1 97.31 79 SER B N 1
ATOM 2003 C CA . SER B 1 79 ? -2.312 -27.812 -6.305 1 97.31 79 SER B CA 1
ATOM 2004 C C . SER B 1 79 ? -1.106 -27.266 -5.551 1 97.31 79 SER B C 1
ATOM 2006 O O . SER B 1 79 ? -0.878 -27.625 -4.391 1 97.31 79 SER B O 1
ATOM 2008 N N . TRP B 1 80 ? -0.302 -26.406 -6.16 1 98.5 80 TRP B N 1
ATOM 2009 C CA . TRP B 1 80 ? 0.917 -25.891 -5.543 1 98.5 80 TRP B CA 1
ATOM 2010 C C . TRP B 1 80 ? 0.59 -24.891 -4.445 1 98.5 80 TRP B C 1
ATOM 2012 O O . TRP B 1 80 ? -0.347 -24.094 -4.574 1 98.5 80 TRP B O 1
ATOM 2022 N N . ASP B 1 81 ? 1.391 -24.875 -3.4 1 98.56 81 ASP B N 1
ATOM 2023 C CA . ASP B 1 81 ? 1.218 -23.906 -2.318 1 98.56 81 ASP B CA 1
ATOM 2024 C C . ASP B 1 81 ? 1.342 -22.484 -2.834 1 98.56 81 ASP B C 1
ATOM 2026 O O . ASP B 1 81 ? 2.262 -22.156 -3.592 1 98.56 81 ASP B O 1
ATOM 2030 N N . GLY B 1 82 ? 0.358 -21.734 -2.488 1 98.69 82 GLY B N 1
ATOM 2031 C CA . GLY B 1 82 ? 0.388 -20.328 -2.859 1 98.69 82 GLY B CA 1
ATOM 2032 C C . GLY B 1 82 ? -0.199 -20.062 -4.23 1 98.69 82 GLY B C 1
ATOM 2033 O O . GLY B 1 82 ? -0.315 -18.906 -4.648 1 98.69 82 GLY B O 1
ATOM 2034 N N . VAL B 1 83 ? -0.596 -21.125 -4.973 1 98.69 83 VAL B N 1
ATOM 2035 C CA . VAL B 1 83 ? -1.165 -20.969 -6.309 1 98.69 83 VAL B CA 1
ATOM 2036 C C . VAL B 1 83 ? -2.658 -21.297 -6.273 1 98.69 83 VAL B C 1
ATOM 2038 O O . VAL B 1 83 ? -3.064 -22.328 -5.723 1 98.69 83 VAL B O 1
ATOM 2041 N N . HIS B 1 84 ? -3.463 -20.375 -6.793 1 98.38 84 HIS B N 1
ATOM 2042 C CA . HIS B 1 84 ? -4.895 -20.609 -6.941 1 98.38 84 HIS B CA 1
ATOM 2043 C C . HIS B 1 84 ? -5.34 -20.438 -8.391 1 98.38 84 HIS B C 1
ATOM 2045 O O . HIS B 1 84 ? -4.965 -19.453 -9.039 1 98.38 84 HIS B O 1
ATOM 2051 N N . CYS B 1 85 ? -6.164 -21.359 -8.812 1 98.06 85 CYS B N 1
ATOM 2052 C CA . CYS B 1 85 ? -6.609 -21.375 -10.203 1 98.06 85 CYS B CA 1
ATOM 2053 C C . CYS B 1 85 ? -8.117 -21.188 -10.297 1 98.06 85 CYS B C 1
ATOM 2055 O O . CYS B 1 85 ? -8.844 -21.422 -9.32 1 98.06 85 CYS B O 1
ATOM 2057 N N . ASP B 1 86 ? -8.438 -20.656 -11.438 1 97 86 ASP B N 1
ATOM 2058 C CA . ASP B 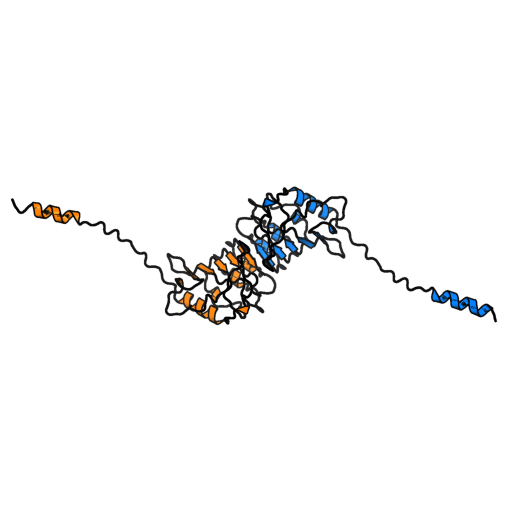1 86 ? -9.852 -20.672 -11.781 1 97 86 ASP B CA 1
ATOM 2059 C C . ASP B 1 86 ? -10.375 -22.109 -11.875 1 97 86 ASP B C 1
ATOM 2061 O O . ASP B 1 86 ? -9.82 -22.922 -12.609 1 97 86 ASP B O 1
ATOM 2065 N N . LYS B 1 87 ? -11.398 -22.375 -11.242 1 93.88 87 LYS B N 1
ATOM 2066 C CA . LYS B 1 87 ? -11.883 -23.75 -11.141 1 93.88 87 LYS B CA 1
ATOM 2067 C C . LYS B 1 87 ? -12.469 -24.219 -12.469 1 93.88 87 LYS B C 1
ATOM 2069 O O . LYS B 1 87 ? -12.453 -25.406 -12.773 1 93.88 87 LYS B O 1
ATOM 2074 N N . MET B 1 88 ? -12.914 -23.312 -13.242 1 91.88 88 MET B N 1
ATOM 2075 C CA . MET B 1 88 ? -13.609 -23.672 -14.469 1 91.88 88 MET B CA 1
ATOM 2076 C C . MET B 1 88 ? -12.633 -23.828 -15.633 1 91.88 88 MET B C 1
ATOM 2078 O O . MET B 1 88 ? -12.742 -24.766 -16.422 1 91.88 88 MET B O 1
ATOM 2082 N N . ILE B 1 89 ? -11.633 -22.938 -15.688 1 92.88 89 ILE B N 1
ATOM 2083 C CA . ILE B 1 89 ? -10.82 -22.938 -16.906 1 92.88 89 ILE B CA 1
ATOM 2084 C C . ILE B 1 89 ? -9.383 -23.312 -16.562 1 92.88 89 ILE B C 1
ATOM 2086 O O . ILE B 1 89 ? -8.555 -23.516 -17.453 1 92.88 89 ILE B O 1
ATOM 2090 N N . GLY B 1 90 ? -9.07 -23.359 -15.281 1 96 90 GLY B N 1
ATOM 2091 C CA . GLY B 1 90 ? -7.793 -23.906 -14.852 1 96 90 GLY B CA 1
ATOM 2092 C C . GLY B 1 90 ? -6.672 -22.875 -14.875 1 96 90 GLY B C 1
ATOM 2093 O O . GLY B 1 90 ? -5.539 -23.188 -14.484 1 96 90 GLY B O 1
ATOM 2094 N N . LEU B 1 91 ? -6.898 -21.594 -15.219 1 97.25 91 LEU B N 1
ATOM 2095 C CA . LEU B 1 91 ? -5.883 -20.547 -15.297 1 97.25 91 LEU B CA 1
ATOM 2096 C C . LEU B 1 91 ? -5.488 -20.062 -13.906 1 97.25 91 LEU B C 1
ATOM 2098 O O . LEU B 1 91 ? -6.332 -19.969 -13.016 1 97.25 91 LEU B O 1
ATOM 2102 N N . VAL B 1 92 ? -4.258 -19.766 -13.773 1 98.5 92 VAL B N 1
ATOM 2103 C CA . VAL B 1 92 ? -3.775 -19.203 -12.523 1 98.5 92 VAL B CA 1
ATOM 2104 C C . VAL B 1 92 ? -4.336 -17.781 -12.352 1 98.5 92 VAL B C 1
ATOM 2106 O O . VAL B 1 92 ? -4.129 -16.922 -13.211 1 98.5 92 VAL B O 1
ATOM 2109 N N . ILE B 1 93 ? -4.988 -17.516 -11.18 1 98.62 93 ILE B N 1
ATOM 2110 C CA . ILE B 1 93 ? -5.617 -16.219 -11.016 1 98.62 93 ILE B CA 1
ATOM 2111 C C . ILE B 1 93 ? -5.086 -15.547 -9.742 1 98.62 93 ILE B C 1
ATOM 2113 O O . ILE B 1 93 ? -5.281 -14.352 -9.539 1 98.62 93 ILE B O 1
ATOM 2117 N N . GLU B 1 94 ? -4.441 -16.297 -8.852 1 98.75 94 GLU B N 1
ATOM 2118 C CA . GLU B 1 94 ? -3.893 -15.727 -7.621 1 98.75 94 GLU B CA 1
ATOM 2119 C C . GLU B 1 94 ? -2.549 -16.359 -7.273 1 98.75 94 GLU B C 1
ATOM 2121 O O . GLU B 1 94 ? -2.381 -17.578 -7.391 1 98.75 94 GLU B O 1
ATOM 2126 N N . LEU B 1 95 ? -1.629 -15.547 -6.867 1 98.81 95 LEU B N 1
ATOM 2127 C CA . LEU B 1 95 ? -0.375 -15.984 -6.262 1 98.81 95 LEU B CA 1
ATOM 2128 C C . LEU B 1 95 ? -0.201 -15.383 -4.871 1 98.81 95 LEU B C 1
ATOM 2130 O O . LEU B 1 95 ? -0.065 -14.164 -4.73 1 98.81 95 LEU B O 1
ATOM 2134 N N . ASP B 1 96 ? -0.304 -16.188 -3.916 1 98.31 96 ASP B N 1
ATOM 2135 C CA . ASP B 1 96 ? 0.021 -15.805 -2.543 1 98.31 96 ASP B CA 1
ATOM 2136 C C . ASP B 1 96 ? 1.397 -16.328 -2.141 1 98.31 96 ASP B C 1
ATOM 2138 O O . ASP B 1 96 ? 1.521 -17.453 -1.646 1 98.31 96 ASP B O 1
ATOM 2142 N N . LEU B 1 97 ? 2.354 -15.508 -2.361 1 98.56 97 LEU B N 1
ATOM 2143 C CA . LEU B 1 97 ? 3.729 -15.898 -2.062 1 98.56 97 LEU B CA 1
ATOM 2144 C C . LEU B 1 97 ? 4.312 -15.016 -0.96 1 98.56 97 LEU B C 1
ATOM 2146 O O . LEU B 1 97 ? 5.527 -14.82 -0.901 1 98.56 97 LEU B O 1
ATOM 2150 N N . ARG B 1 98 ? 3.443 -14.477 -0.155 1 97.88 98 ARG B N 1
ATOM 2151 C CA . ARG B 1 98 ? 3.957 -13.719 0.982 1 97.88 98 ARG B CA 1
ATOM 2152 C C . ARG B 1 98 ? 4.809 -14.602 1.889 1 97.88 98 ARG B C 1
ATOM 2154 O O . ARG B 1 98 ? 4.551 -15.797 2.012 1 97.88 98 ARG B O 1
ATOM 2161 N N . CYS B 1 99 ? 5.855 -14.008 2.406 1 98.06 99 CYS B N 1
ATOM 2162 C CA . CYS B 1 99 ? 6.625 -14.68 3.443 1 98.06 99 CYS B CA 1
ATOM 2163 C C . CYS B 1 99 ? 7.152 -16.031 2.945 1 98.06 99 CYS B C 1
ATOM 2165 O O . CYS B 1 99 ? 7.062 -17.031 3.648 1 98.06 99 CYS B O 1
ATOM 2167 N N . SER B 1 100 ? 7.645 -16.078 1.775 1 98.62 100 SER B N 1
ATOM 2168 C CA . SER B 1 100 ? 8 -17.359 1.162 1 98.62 100 SER B CA 1
ATOM 2169 C C . SER B 1 100 ? 9.508 -17.562 1.165 1 98.62 100 SER B C 1
ATOM 2171 O O . SER B 1 100 ? 10.016 -18.484 0.51 1 98.62 100 SER B O 1
ATOM 2173 N N . GLN B 1 101 ? 10.211 -16.625 1.79 1 98.75 101 GLN B N 1
ATOM 2174 C CA . GLN B 1 101 ? 11.648 -16.75 1.98 1 98.75 101 GL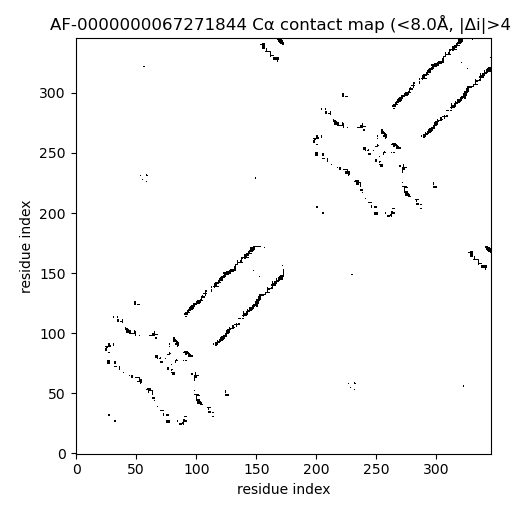N B CA 1
ATOM 2175 C C . GLN B 1 101 ? 12.391 -16.594 0.656 1 98.75 101 GLN B C 1
ATOM 2177 O O . GLN B 1 101 ? 13.508 -17.109 0.502 1 98.75 101 GLN B O 1
ATOM 2182 N N . LEU B 1 102 ? 11.797 -15.969 -0.325 1 98.62 102 LEU B N 1
ATOM 2183 C CA . LEU B 1 102 ? 12.414 -15.75 -1.627 1 98.62 102 LEU B CA 1
ATOM 2184 C C . LEU B 1 102 ? 13.469 -14.648 -1.547 1 98.62 102 LEU B C 1
ATOM 2186 O O . LEU B 1 102 ? 13.211 -13.57 -1.021 1 98.62 102 LEU B O 1
ATOM 2190 N N . GLN B 1 103 ? 14.648 -14.945 -2.039 1 98.69 103 GLN B N 1
ATOM 2191 C CA . GLN B 1 103 ? 15.727 -13.961 -2.062 1 98.69 103 GLN B CA 1
ATOM 2192 C C . GLN B 1 103 ? 16.375 -13.883 -3.445 1 98.69 103 GLN B C 1
ATOM 2194 O O . GLN B 1 103 ? 16.734 -14.914 -4.02 1 98.69 103 GLN B O 1
ATOM 2199 N N . GLY B 1 104 ? 16.469 -12.656 -3.92 1 97.81 104 GLY B N 1
ATOM 2200 C CA . GLY B 1 104 ? 17.125 -12.453 -5.195 1 97.81 104 GLY B CA 1
ATOM 2201 C C . GLY B 1 104 ? 16.578 -11.273 -5.973 1 97.81 104 GLY B C 1
ATOM 2202 O O . GLY B 1 104 ? 15.656 -10.602 -5.52 1 97.81 104 GLY B O 1
ATOM 2203 N N . LYS B 1 105 ? 17.188 -11.047 -7.094 1 96.38 105 LYS B N 1
ATOM 2204 C CA . LYS B 1 105 ? 16.797 -9.922 -7.926 1 96.38 105 LYS B CA 1
ATOM 2205 C C . LYS B 1 105 ? 15.531 -10.242 -8.719 1 96.38 105 LYS B C 1
ATOM 2207 O O . LYS B 1 105 ? 15.438 -11.305 -9.328 1 96.38 105 LYS B O 1
ATOM 2212 N N . PHE B 1 106 ? 14.586 -9.352 -8.641 1 96.06 106 PHE B N 1
ATOM 2213 C CA . PHE B 1 106 ? 13.367 -9.445 -9.438 1 96.06 106 PHE B CA 1
ATOM 2214 C C . PHE B 1 106 ? 13.562 -8.797 -10.797 1 96.06 106 PHE B C 1
ATOM 2216 O O . PHE B 1 106 ? 13.633 -7.57 -10.906 1 96.06 106 PHE B O 1
ATOM 2223 N N . HIS B 1 107 ? 13.617 -9.562 -11.781 1 92.25 107 HIS B N 1
ATOM 2224 C CA . HIS B 1 107 ? 13.852 -9.031 -13.125 1 92.25 107 HIS B CA 1
ATOM 2225 C C . HIS B 1 107 ? 12.57 -8.445 -13.711 1 92.25 107 HIS B C 1
ATOM 2227 O O . HIS B 1 107 ? 11.5 -9.047 -13.617 1 92.25 107 HIS B O 1
ATOM 2233 N N . SER B 1 108 ? 12.656 -7.344 -14.359 1 89.12 108 SER B N 1
ATOM 2234 C CA . SER B 1 108 ? 11.531 -6.535 -14.82 1 89.12 108 SER B CA 1
ATOM 2235 C C . SER B 1 108 ? 10.766 -7.242 -15.93 1 89.12 108 SER B C 1
ATOM 2237 O O . SER B 1 108 ? 9.625 -6.879 -16.234 1 89.12 108 SER B O 1
ATOM 2239 N N . ASN B 1 109 ? 11.406 -8.211 -16.594 1 89.81 109 ASN B N 1
ATOM 2240 C CA . ASN B 1 109 ? 10.742 -8.953 -17.656 1 89.81 109 ASN B CA 1
ATOM 2241 C C . ASN B 1 109 ? 10.719 -10.453 -17.375 1 89.81 109 ASN B C 1
ATOM 2243 O O . ASN B 1 109 ? 10.906 -11.266 -18.281 1 89.81 109 ASN B O 1
ATOM 2247 N N . GLY B 1 110 ? 10.461 -10.797 -16.188 1 93.25 110 GLY B N 1
ATOM 2248 C CA . GLY B 1 110 ? 10.461 -12.195 -15.805 1 93.25 110 GLY B CA 1
ATOM 2249 C C . GLY B 1 110 ? 9.227 -12.945 -16.266 1 93.25 110 GLY B C 1
ATOM 2250 O O . GLY B 1 110 ? 8.266 -12.336 -16.734 1 93.25 110 GLY B O 1
ATOM 2251 N N . SER B 1 111 ? 9.266 -14.211 -16.078 1 97.31 111 SER B N 1
ATOM 2252 C CA . SER B 1 111 ? 8.242 -15.109 -16.594 1 97.31 111 SER B CA 1
ATOM 2253 C C . SER B 1 111 ? 6.922 -14.922 -15.859 1 97.31 111 SER B C 1
ATOM 2255 O O . SER B 1 111 ? 5.867 -15.352 -16.344 1 97.31 111 SER B O 1
ATOM 2257 N N . LEU B 1 112 ? 6.965 -14.344 -14.688 1 97.44 112 LEU B N 1
ATOM 2258 C CA . LEU B 1 112 ? 5.758 -14.031 -13.938 1 97.44 112 LEU B CA 1
ATOM 2259 C C . LEU B 1 112 ? 4.762 -13.258 -14.789 1 97.44 112 LEU B C 1
ATOM 2261 O O . LEU B 1 112 ? 3.553 -13.477 -14.695 1 97.44 112 LEU B O 1
ATOM 2265 N N . PHE B 1 113 ? 5.301 -12.438 -15.664 1 97.31 113 PHE B N 1
ATOM 2266 C CA . PHE B 1 113 ? 4.461 -11.492 -16.391 1 97.31 113 PHE B CA 1
ATOM 2267 C C . PHE B 1 113 ? 3.762 -12.18 -17.562 1 97.31 113 PHE B C 1
ATOM 2269 O O . PHE B 1 113 ? 2.98 -11.555 -18.281 1 97.31 113 PHE B O 1
ATOM 2276 N N . GLN B 1 114 ? 3.943 -13.445 -17.688 1 96.62 114 GLN B N 1
ATOM 2277 C CA . GLN B 1 114 ? 3.223 -14.25 -18.672 1 96.62 114 GLN B CA 1
ATOM 2278 C C . GLN B 1 114 ? 1.892 -14.742 -18.109 1 96.62 114 GLN B C 1
ATOM 2280 O O . GLN B 1 114 ? 1.062 -15.281 -18.844 1 96.62 114 GLN B O 1
ATOM 2285 N N . LEU B 1 115 ? 1.703 -14.547 -16.828 1 97.44 115 LEU B N 1
ATOM 2286 C CA . LEU B 1 115 ? 0.446 -14.922 -16.188 1 97.44 115 LEU B CA 1
ATOM 2287 C C . LEU B 1 115 ? -0.586 -13.812 -16.328 1 97.44 115 LEU B C 1
ATOM 2289 O O . LEU B 1 115 ? -1.002 -13.219 -15.328 1 97.44 115 LEU B O 1
ATOM 2293 N N . PHE B 1 116 ? -1.264 -13.703 -17.375 1 94.81 116 PHE B N 1
ATOM 2294 C CA . PHE B 1 116 ? -2.031 -12.531 -17.781 1 94.81 116 PHE B CA 1
ATOM 2295 C C . PHE B 1 116 ? -3.359 -12.461 -17.047 1 94.81 116 PHE B C 1
ATOM 2297 O O . PHE B 1 116 ? -4.023 -11.422 -17.031 1 94.81 116 PHE B O 1
ATOM 2304 N N . ASN B 1 117 ? -3.727 -13.492 -16.375 1 95.88 117 ASN B N 1
ATOM 2305 C CA . ASN B 1 117 ? -5.062 -13.539 -15.789 1 95.88 117 ASN B CA 1
ATOM 2306 C C . ASN B 1 117 ? -5.027 -13.312 -14.281 1 95.88 117 ASN B C 1
ATOM 2308 O O . ASN B 1 117 ? -6.035 -13.492 -13.602 1 95.88 117 ASN B O 1
ATOM 2312 N N . LEU B 1 118 ? -3.92 -12.867 -13.812 1 98.06 118 LEU B N 1
ATOM 2313 C CA . LEU B 1 118 ? -3.783 -12.695 -12.367 1 98.06 118 LEU B CA 1
ATOM 2314 C C . LEU B 1 118 ? -4.746 -11.633 -11.852 1 98.06 118 LEU B C 1
ATOM 2316 O O . LEU B 1 118 ? -4.84 -10.547 -12.43 1 98.06 118 LEU B O 1
ATOM 2320 N N . LYS B 1 119 ? -5.438 -11.945 -10.797 1 98.31 119 LYS B N 1
ATOM 2321 C CA . LYS B 1 119 ? -6.328 -11.023 -10.094 1 98.31 119 LYS B CA 1
ATOM 2322 C C . LYS B 1 119 ? -5.719 -10.57 -8.773 1 98.31 119 LYS B C 1
ATOM 2324 O O . LYS B 1 119 ? -6.02 -9.477 -8.281 1 98.31 119 LYS B O 1
ATOM 2329 N N . ARG B 1 120 ? -4.895 -11.453 -8.211 1 98.62 120 ARG B N 1
ATOM 2330 C CA . ARG B 1 120 ? -4.23 -11.156 -6.945 1 98.62 120 ARG B CA 1
ATOM 2331 C C . ARG B 1 120 ? -2.77 -11.594 -6.984 1 98.62 120 ARG B C 1
ATOM 2333 O O . ARG B 1 120 ? -2.455 -12.695 -7.43 1 98.62 120 ARG B O 1
ATOM 2340 N N . LEU B 1 121 ? -1.876 -10.742 -6.605 1 98.69 121 LEU B N 1
ATOM 2341 C CA . LEU B 1 121 ? -0.451 -11.039 -6.504 1 98.69 121 LEU B CA 1
ATOM 2342 C C . LEU B 1 121 ? 0.123 -10.516 -5.195 1 98.69 121 LEU B C 1
ATOM 2344 O O . LEU B 1 121 ? 0.091 -9.312 -4.938 1 98.69 121 LEU B O 1
ATOM 2348 N N . ASP B 1 122 ? 0.596 -11.375 -4.398 1 98.31 122 ASP B N 1
ATOM 2349 C CA . ASP B 1 122 ? 1.221 -11.016 -3.129 1 98.31 122 ASP B CA 1
ATOM 2350 C C . ASP B 1 122 ? 2.66 -11.523 -3.061 1 98.31 122 ASP B C 1
ATOM 2352 O O . ASP B 1 122 ? 2.895 -12.727 -2.992 1 98.31 122 ASP B O 1
ATOM 2356 N N . LEU B 1 123 ? 3.584 -10.625 -3.115 1 98.12 123 LEU B N 1
ATOM 2357 C CA . LEU B 1 123 ? 5.008 -10.93 -3.027 1 98.12 123 LEU B CA 1
ATOM 2358 C C . LEU B 1 123 ? 5.613 -10.328 -1.766 1 98.12 123 LEU B C 1
ATOM 2360 O O . LEU B 1 123 ? 6.836 -10.211 -1.655 1 98.12 123 LEU B O 1
ATOM 2364 N N . SER B 1 124 ? 4.812 -9.969 -0.804 1 97.19 124 SER B N 1
ATOM 2365 C CA . SER B 1 124 ? 5.234 -9.195 0.358 1 97.19 124 SER B CA 1
ATOM 2366 C C . SER B 1 124 ? 6.145 -10.016 1.267 1 97.19 124 SER B C 1
ATOM 2368 O O . SER B 1 124 ? 6.113 -11.25 1.24 1 97.19 124 SER B O 1
ATOM 2370 N N . PHE B 1 125 ? 6.984 -9.328 1.975 1 97.38 125 PHE B N 1
ATOM 2371 C CA . PHE B 1 125 ? 7.844 -9.891 3.012 1 97.38 125 PHE B CA 1
ATOM 2372 C C . PHE B 1 125 ? 8.773 -10.953 2.434 1 97.38 125 PHE B C 1
ATOM 2374 O O . PHE B 1 125 ? 8.875 -12.055 2.975 1 97.38 125 PHE B O 1
ATOM 2381 N N . ASN B 1 126 ? 9.312 -10.695 1.338 1 98.12 126 ASN B N 1
ATOM 2382 C CA . ASN B 1 126 ? 10.477 -11.367 0.766 1 98.12 126 ASN B CA 1
ATOM 2383 C C . ASN B 1 126 ? 11.656 -10.414 0.614 1 98.12 126 ASN B C 1
ATOM 2385 O O . ASN B 1 126 ? 11.688 -9.352 1.238 1 98.12 126 ASN B O 1
ATOM 2389 N N . ASN B 1 127 ? 12.695 -10.906 -0.043 1 98.38 127 ASN B N 1
ATOM 2390 C CA . ASN B 1 127 ? 13.859 -10.039 -0.195 1 98.38 127 ASN B CA 1
ATOM 2391 C C . ASN B 1 127 ? 14.289 -9.93 -1.655 1 98.38 127 ASN B C 1
ATOM 2393 O O . ASN B 1 127 ? 15.102 -10.727 -2.129 1 98.38 127 ASN B O 1
ATOM 2397 N N . PHE B 1 128 ? 13.766 -8.875 -2.291 1 98.06 128 PHE B N 1
ATOM 2398 C CA . PHE B 1 128 ? 14.094 -8.609 -3.686 1 98.06 128 PHE B CA 1
ATOM 2399 C C . PHE B 1 128 ? 15.008 -7.391 -3.801 1 98.06 128 PHE B C 1
ATOM 2401 O O . PHE B 1 128 ? 14.906 -6.625 -4.762 1 98.06 128 PHE B O 1
ATOM 2408 N N . THR B 1 129 ? 15.805 -7.195 -2.846 1 96.25 129 THR B N 1
ATOM 2409 C CA . THR B 1 129 ? 16.703 -6.051 -2.77 1 96.25 129 THR B CA 1
ATOM 2410 C C . THR B 1 129 ? 17.469 -5.875 -4.078 1 96.25 129 THR B C 1
ATOM 2412 O O . THR B 1 129 ? 17.922 -6.855 -4.676 1 96.25 129 THR B O 1
ATOM 2415 N N . GLY B 1 130 ? 17.609 -4.621 -4.5 1 93.69 130 GLY B N 1
ATOM 2416 C CA . GLY B 1 130 ? 18.281 -4.316 -5.75 1 93.69 130 GLY B CA 1
ATOM 2417 C C . GLY B 1 130 ? 17.359 -4.301 -6.949 1 93.69 130 GLY B C 1
ATOM 2418 O O . GLY B 1 130 ? 17.797 -4.062 -8.078 1 93.69 130 GLY B O 1
ATOM 2419 N N . SER B 1 131 ? 16.094 -4.555 -6.711 1 96.31 131 SER B N 1
ATOM 2420 C CA . SER B 1 131 ? 15.109 -4.59 -7.781 1 96.31 131 SER B CA 1
ATOM 2421 C C . SER B 1 131 ? 14.234 -3.338 -7.766 1 96.31 131 SER B C 1
ATOM 2423 O O . SER B 1 131 ? 13.906 -2.82 -6.695 1 96.31 131 SER B O 1
ATOM 2425 N N . LEU B 1 132 ? 13.891 -2.832 -8.961 1 94.75 132 LEU B N 1
ATOM 2426 C CA . LEU B 1 132 ? 12.898 -1.775 -9.125 1 94.75 132 LEU B CA 1
ATOM 2427 C C . LEU B 1 132 ? 11.516 -2.365 -9.344 1 94.75 132 LEU B C 1
ATOM 2429 O O . LEU B 1 132 ? 11.383 -3.512 -9.781 1 94.75 132 LEU B O 1
ATOM 2433 N N . ILE B 1 133 ? 10.555 -1.613 -8.984 1 95 133 ILE B N 1
ATOM 2434 C CA . ILE B 1 133 ? 9.203 -2.025 -9.344 1 95 133 ILE B CA 1
ATOM 2435 C C . ILE B 1 133 ? 9.039 -1.975 -10.859 1 95 133 ILE B C 1
ATOM 2437 O O . ILE B 1 133 ? 9.148 -0.908 -11.469 1 95 133 ILE B O 1
ATOM 2441 N N . SER B 1 134 ? 8.719 -3.072 -11.383 1 95.12 134 SER B N 1
ATOM 2442 C CA . SER B 1 134 ? 8.633 -3.193 -12.836 1 95.12 134 SER B CA 1
ATOM 2443 C C . SER B 1 134 ? 7.398 -2.488 -13.375 1 95.12 134 SER B C 1
ATOM 2445 O O . SER B 1 134 ? 6.297 -2.658 -12.844 1 95.12 134 SER B O 1
ATOM 2447 N N . PRO B 1 135 ? 7.566 -1.743 -14.508 1 94.12 135 PRO B N 1
ATOM 2448 C CA . PRO B 1 135 ? 6.375 -1.205 -15.172 1 94.12 135 PRO B CA 1
ATOM 2449 C C . PRO B 1 135 ? 5.461 -2.299 -15.719 1 94.12 135 PRO B C 1
ATOM 2451 O O . PRO B 1 135 ? 4.277 -2.051 -15.969 1 94.12 135 PRO B O 1
ATOM 2454 N N . LYS B 1 136 ? 5.953 -3.488 -15.852 1 95.75 136 LYS B N 1
ATOM 2455 C CA . LYS B 1 136 ? 5.18 -4.578 -16.438 1 95.75 136 LYS B CA 1
ATOM 2456 C C . LYS B 1 136 ? 4.059 -5.027 -15.5 1 95.75 136 LYS B C 1
ATOM 2458 O O . LYS B 1 136 ? 3.143 -5.738 -15.914 1 95.75 136 LYS B O 1
ATOM 2463 N N . PHE B 1 137 ? 4.105 -4.625 -14.242 1 95.12 137 PHE B N 1
ATOM 2464 C CA . PHE B 1 137 ? 2.971 -4.898 -13.375 1 95.12 137 PHE B CA 1
ATOM 2465 C C . PHE B 1 137 ? 1.689 -4.305 -13.945 1 95.12 137 PHE B C 1
ATOM 2467 O O . PHE B 1 137 ? 0.597 -4.82 -13.695 1 95.12 137 PHE B O 1
ATOM 2474 N N . GLY B 1 138 ? 1.865 -3.285 -14.719 1 93.88 138 GLY B N 1
ATOM 2475 C CA . GLY B 1 138 ? 0.735 -2.621 -15.344 1 93.88 138 GLY B CA 1
ATOM 2476 C C . GLY B 1 138 ? 0.088 -3.449 -16.438 1 93.88 138 GLY B C 1
ATOM 2477 O O . GLY B 1 138 ? -0.995 -3.111 -16.922 1 93.88 138 GLY B O 1
ATOM 2478 N N . GLU B 1 139 ? 0.711 -4.531 -16.766 1 94.06 139 GLU B N 1
ATOM 2479 C CA . GLU B 1 139 ? 0.208 -5.363 -17.859 1 94.06 139 GLU B CA 1
ATOM 2480 C C . GLU B 1 139 ? -0.829 -6.363 -17.359 1 94.06 139 GLU B C 1
ATOM 2482 O O . GLU B 1 139 ? -1.502 -7.02 -18.156 1 94.06 139 GLU B O 1
ATOM 2487 N N . PHE B 1 140 ? -0.962 -6.488 -16.047 1 96.06 140 PHE B N 1
ATOM 2488 C CA . PHE B 1 140 ? -1.954 -7.395 -15.477 1 96.06 140 PHE B CA 1
ATOM 2489 C C . PHE B 1 140 ? -3.338 -6.754 -15.484 1 96.06 140 PHE B C 1
ATOM 2491 O O . PHE B 1 140 ? -3.854 -6.359 -14.438 1 96.06 140 PHE B O 1
ATOM 2498 N N . SER B 1 141 ? -4.02 -6.816 -16.562 1 93.75 141 SER B N 1
ATOM 2499 C CA . SER B 1 141 ? -5.242 -6.066 -16.828 1 93.75 141 SER B CA 1
ATOM 2500 C C . SER B 1 141 ? -6.352 -6.473 -15.859 1 93.75 141 SER B C 1
ATOM 2502 O O . SER B 1 141 ? -7.293 -5.711 -15.633 1 93.75 141 SER B O 1
ATOM 2504 N N . SER B 1 142 ? -6.211 -7.66 -15.242 1 96 142 SER B N 1
ATOM 2505 C CA . SER B 1 142 ? -7.277 -8.141 -14.367 1 96 142 SER B CA 1
ATOM 2506 C C . SER B 1 142 ? -6.891 -8.016 -12.898 1 96 142 SER B C 1
ATOM 2508 O O . SER B 1 142 ? -7.656 -8.398 -12.016 1 96 142 SER B O 1
ATOM 2510 N N . LEU B 1 143 ? -5.766 -7.473 -12.625 1 97.38 143 LEU B N 1
ATOM 2511 C CA . LEU B 1 143 ? -5.234 -7.457 -11.266 1 97.38 143 LEU B CA 1
ATOM 2512 C C . LEU B 1 143 ? -6.059 -6.539 -10.367 1 97.38 143 LEU B C 1
ATOM 2514 O O . LEU B 1 143 ? -6.297 -5.379 -10.711 1 97.38 143 LEU B O 1
ATOM 2518 N N . MET B 1 144 ? -6.469 -7.078 -9.242 1 97.12 144 MET B N 1
ATOM 2519 C CA . MET B 1 144 ? -7.293 -6.348 -8.281 1 97.12 144 MET B CA 1
ATOM 2520 C C . MET B 1 144 ? -6.512 -6.047 -7.008 1 97.12 144 MET B C 1
ATOM 2522 O O . MET B 1 144 ? -6.828 -5.098 -6.289 1 97.12 144 MET B O 1
ATOM 2526 N N . HIS B 1 145 ? -5.555 -6.902 -6.711 1 97.19 145 HIS B N 1
ATOM 2527 C CA . HIS B 1 145 ? -4.762 -6.766 -5.496 1 97.19 145 HIS B CA 1
ATOM 2528 C C . HIS B 1 145 ? -3.277 -6.965 -5.781 1 97.19 145 HIS B C 1
ATOM 2530 O O . HIS B 1 145 ? -2.885 -7.969 -6.379 1 97.19 145 HIS B O 1
ATOM 2536 N N . LEU B 1 146 ? -2.465 -5.98 -5.398 1 97.38 146 LEU B N 1
ATOM 2537 C CA . LEU B 1 146 ? -1.016 -6.066 -5.543 1 97.38 146 LEU B CA 1
ATOM 2538 C C . LEU B 1 146 ? -0.315 -5.73 -4.23 1 97.38 146 LEU B C 1
ATOM 2540 O O . LEU B 1 146 ? -0.489 -4.633 -3.693 1 97.38 146 LEU B O 1
ATOM 2544 N N . ASP B 1 147 ? 0.452 -6.656 -3.734 1 97.44 147 ASP B N 1
ATOM 2545 C CA . ASP B 1 147 ? 1.146 -6.445 -2.469 1 97.44 147 ASP B CA 1
ATOM 2546 C C . ASP B 1 147 ? 2.646 -6.691 -2.617 1 97.44 147 ASP B C 1
ATOM 2548 O O . ASP B 1 147 ? 3.076 -7.828 -2.812 1 97.44 147 ASP B O 1
ATOM 2552 N N . LEU B 1 148 ? 3.404 -5.656 -2.549 1 97.19 148 LEU B N 1
ATOM 2553 C CA . LEU B 1 148 ? 4.863 -5.715 -2.602 1 97.19 148 LEU B CA 1
ATOM 2554 C C . LEU B 1 148 ? 5.473 -5.195 -1.306 1 97.19 148 LEU B C 1
ATOM 2556 O O . LEU B 1 148 ? 6.629 -4.758 -1.291 1 97.19 148 LEU B O 1
ATOM 2560 N N . LEU B 1 149 ? 4.75 -5.23 -0.262 1 95.62 149 LEU B N 1
ATOM 2561 C CA . LEU B 1 149 ? 5.133 -4.66 1.022 1 95.62 149 LEU B CA 1
ATOM 2562 C C . LEU B 1 149 ? 6.383 -5.336 1.57 1 95.62 149 LEU B C 1
ATOM 2564 O O . LEU B 1 149 ? 6.465 -6.566 1.596 1 95.62 149 LEU B O 1
ATOM 2568 N N . ASP B 1 150 ? 7.348 -4.469 1.987 1 94.75 150 ASP B N 1
ATOM 2569 C CA . ASP B 1 150 ? 8.531 -4.93 2.701 1 94.75 150 ASP B CA 1
ATOM 2570 C C . ASP B 1 150 ? 9.227 -6.059 1.94 1 94.75 150 ASP B C 1
ATOM 2572 O O . ASP B 1 150 ? 9.562 -7.094 2.521 1 94.75 150 ASP B O 1
ATOM 2576 N N . SER B 1 151 ? 9.422 -5.848 0.651 1 96.62 151 SER B N 1
ATOM 2577 C CA . SER B 1 151 ? 10.023 -6.891 -0.17 1 96.62 151 SER B CA 1
ATOM 2578 C C . SER B 1 151 ? 11.336 -6.422 -0.784 1 96.62 151 SER B C 1
ATOM 2580 O O . SER B 1 151 ? 11.93 -7.117 -1.613 1 96.62 151 SER B O 1
ATOM 2582 N N . GLY B 1 152 ? 11.672 -5.219 -0.425 1 95.56 152 GLY B N 1
ATOM 2583 C CA . GLY B 1 152 ? 13.016 -4.766 -0.773 1 95.56 152 GLY B CA 1
ATOM 2584 C C . GLY B 1 152 ? 13.062 -4.023 -2.094 1 95.56 152 GLY B C 1
ATOM 2585 O O . GLY B 1 152 ? 14.141 -3.643 -2.557 1 95.56 152 GLY B O 1
ATOM 2586 N N . PHE B 1 153 ? 11.938 -3.789 -2.789 1 95.44 153 PHE B N 1
ATOM 2587 C CA . PHE B 1 153 ? 11.914 -2.988 -4.008 1 95.44 153 PHE B CA 1
ATOM 2588 C C . PHE B 1 153 ? 12.336 -1.552 -3.721 1 95.44 153 PHE B C 1
ATOM 2590 O O . PHE B 1 153 ? 12.203 -1.076 -2.59 1 95.44 153 PHE B O 1
ATOM 2597 N N . THR B 1 154 ? 12.891 -0.913 -4.746 1 92.31 154 THR B N 1
ATOM 2598 C CA . THR B 1 154 ? 13.312 0.476 -4.594 1 92.31 154 THR B CA 1
ATOM 2599 C C . THR B 1 154 ? 12.859 1.313 -5.785 1 92.31 154 THR B C 1
ATOM 2601 O O . THR B 1 154 ? 12.305 0.781 -6.75 1 92.31 154 THR B O 1
ATOM 2604 N N . GLY B 1 155 ? 12.945 2.693 -5.598 1 90.75 155 GLY B N 1
ATOM 2605 C CA . GLY B 1 155 ? 12.672 3.609 -6.691 1 90.75 155 GLY B CA 1
ATOM 2606 C C . GLY B 1 155 ? 11.25 4.121 -6.699 1 90.75 155 GLY B C 1
ATOM 2607 O O . GLY B 1 155 ? 10.516 3.959 -5.719 1 90.75 155 GLY B O 1
ATOM 2608 N N . ILE B 1 156 ? 10.875 4.793 -7.789 1 91.12 156 ILE B N 1
ATOM 2609 C CA . ILE B 1 156 ? 9.555 5.387 -7.945 1 91.12 156 ILE B CA 1
ATOM 2610 C C . ILE B 1 156 ? 8.57 4.336 -8.453 1 91.12 156 ILE B C 1
ATOM 2612 O O . ILE B 1 156 ? 8.945 3.438 -9.211 1 91.12 156 ILE B O 1
ATOM 2616 N N . ILE B 1 157 ? 7.379 4.492 -8.039 1 93.12 157 ILE B N 1
ATOM 2617 C CA . ILE B 1 157 ? 6.309 3.645 -8.562 1 93.12 157 ILE B CA 1
ATOM 2618 C C . ILE B 1 157 ? 6.031 4.008 -10.016 1 93.12 157 ILE B C 1
ATOM 2620 O O . ILE B 1 157 ? 5.715 5.156 -10.328 1 93.12 157 ILE B O 1
ATOM 2624 N N . PRO B 1 158 ? 6.145 3.008 -10.859 1 92 158 PRO B N 1
ATOM 2625 C CA . PRO B 1 158 ? 5.938 3.311 -12.281 1 92 158 PRO B CA 1
ATOM 2626 C C . PRO B 1 158 ? 4.512 3.76 -12.586 1 92 158 PRO B C 1
ATOM 2628 O O . PRO B 1 158 ? 3.559 3.25 -11.992 1 92 158 PRO B O 1
ATOM 2631 N N . SER B 1 159 ? 4.383 4.598 -13.562 1 89 159 SER B N 1
ATOM 2632 C CA . SER B 1 159 ? 3.078 5.141 -13.93 1 89 159 SER B CA 1
ATOM 2633 C C . SER B 1 159 ? 2.199 4.074 -14.578 1 89 159 SER B C 1
ATOM 2635 O O . SER B 1 159 ? 0.972 4.184 -14.562 1 89 159 SER B O 1
ATOM 2637 N N . GLU B 1 160 ? 2.805 3.049 -15.062 1 91.75 160 GLU B N 1
ATOM 2638 C CA . GLU B 1 160 ? 2.062 1.983 -15.734 1 91.75 160 GLU B CA 1
ATOM 2639 C C . GLU B 1 160 ? 1.145 1.254 -14.758 1 91.75 160 GLU B C 1
ATOM 2641 O O . GLU B 1 160 ? 0.21 0.565 -15.172 1 91.75 160 GLU B O 1
ATOM 2646 N N . ILE B 1 161 ? 1.404 1.432 -13.492 1 88.88 161 ILE B N 1
ATOM 2647 C CA . ILE B 1 161 ? 0.511 0.841 -12.5 1 88.88 161 ILE B CA 1
ATOM 2648 C C . ILE B 1 161 ? -0.896 1.407 -12.672 1 88.88 161 ILE B C 1
ATOM 2650 O O . ILE B 1 161 ? -1.883 0.746 -12.336 1 88.88 161 ILE B O 1
ATOM 2654 N N . CYS B 1 162 ? -1.006 2.496 -13.312 1 83 162 CYS B N 1
ATOM 2655 C CA . CYS B 1 162 ? -2.273 3.182 -13.531 1 83 162 CYS B CA 1
ATOM 2656 C C . CYS B 1 162 ? -3.107 2.459 -14.586 1 83 162 CYS B C 1
ATOM 2658 O O . CYS B 1 162 ? -4.305 2.723 -14.727 1 83 162 CYS B O 1
ATOM 2660 N N . HIS B 1 163 ? -2.443 1.652 -15.266 1 86.81 163 HIS B N 1
ATOM 2661 C CA . HIS B 1 163 ? -3.162 0.889 -16.281 1 86.81 163 HIS B CA 1
ATOM 2662 C C . HIS B 1 163 ? -4.004 -0.214 -15.641 1 86.81 163 HIS B C 1
ATOM 2664 O O . HIS B 1 163 ? -4.848 -0.818 -16.312 1 86.81 163 HIS B O 1
ATOM 2670 N N . LEU B 1 164 ? -3.734 -0.417 -14.391 1 91.56 164 LEU B N 1
ATOM 2671 C CA . LEU B 1 164 ? -4.512 -1.435 -13.688 1 91.56 164 LEU B CA 1
ATOM 2672 C C . LEU B 1 164 ? -5.898 -0.912 -13.336 1 91.56 164 LEU B C 1
ATOM 2674 O O . LEU B 1 164 ? -6.156 -0.545 -12.188 1 91.56 164 LEU B O 1
ATOM 2678 N N . SER B 1 165 ? -6.828 -1.088 -14.188 1 89.88 165 SER B N 1
ATOM 2679 C CA . SER B 1 165 ? -8.133 -0.439 -14.102 1 89.88 165 SER B CA 1
ATOM 2680 C C . SER B 1 165 ? -9.031 -1.139 -13.094 1 89.88 165 SER B C 1
ATOM 2682 O O . SER B 1 165 ? -10.086 -0.615 -12.727 1 89.88 165 SER B O 1
ATOM 2684 N N . LYS B 1 166 ? -8.633 -2.299 -12.641 1 93.88 166 LYS B N 1
ATOM 2685 C CA . LYS B 1 166 ? -9.461 -3.049 -11.703 1 93.88 166 LYS B CA 1
ATOM 2686 C C . LYS B 1 166 ? -8.844 -3.07 -10.305 1 93.88 166 LYS B C 1
ATOM 2688 O O . LYS B 1 166 ? -9.344 -3.744 -9.406 1 93.88 166 LYS B O 1
ATOM 2693 N N . LEU B 1 167 ? -7.742 -2.365 -10.125 1 94.88 167 LEU B N 1
ATOM 2694 C CA . LEU B 1 167 ? -6.988 -2.402 -8.875 1 94.88 167 LEU B CA 1
ATOM 2695 C C . LEU B 1 167 ? -7.812 -1.84 -7.723 1 94.88 167 LEU B C 1
ATOM 2697 O O . LEU B 1 167 ? -8.336 -0.725 -7.812 1 94.88 167 LEU B O 1
ATOM 2701 N N . ARG B 1 168 ? -7.898 -2.582 -6.664 1 94.31 168 ARG B N 1
ATOM 2702 C CA . ARG B 1 168 ? -8.68 -2.195 -5.492 1 94.31 168 ARG B CA 1
ATOM 2703 C C . ARG B 1 168 ? -7.781 -1.966 -4.285 1 94.31 168 ARG B C 1
ATOM 2705 O O . ARG B 1 168 ? -8.102 -1.163 -3.404 1 94.31 168 ARG B O 1
ATOM 2712 N N . SER B 1 169 ? -6.719 -2.693 -4.211 1 95.12 169 SER B N 1
ATOM 2713 C CA . SER B 1 169 ? -5.758 -2.518 -3.129 1 95.12 169 SER B CA 1
ATOM 2714 C C . SER B 1 169 ? -4.324 -2.67 -3.633 1 95.12 169 SER B C 1
ATOM 2716 O O . SER B 1 169 ? -4.055 -3.496 -4.508 1 95.12 169 SER B O 1
ATOM 2718 N N . ALA B 1 170 ? -3.453 -1.856 -3.09 1 95.38 170 ALA B N 1
ATOM 2719 C CA . ALA B 1 170 ? -2.037 -1.877 -3.447 1 95.38 170 ALA B CA 1
ATOM 2720 C C . ALA B 1 170 ? -1.166 -1.475 -2.262 1 95.38 170 ALA B C 1
ATOM 2722 O O . ALA B 1 170 ? -1.444 -0.479 -1.588 1 95.38 170 ALA B O 1
ATOM 2723 N N . TYR B 1 171 ? -0.196 -2.219 -1.983 1 95.06 171 TYR B N 1
ATOM 2724 C CA . TYR B 1 171 ? 0.816 -1.95 -0.968 1 95.06 171 TYR B CA 1
ATOM 2725 C C . TYR B 1 171 ? 2.213 -1.959 -1.575 1 95.06 171 TYR B C 1
ATOM 2727 O O . TYR B 1 171 ? 2.775 -3.023 -1.841 1 95.06 171 TYR B O 1
ATOM 2735 N N . LEU B 1 172 ? 2.668 -0.831 -1.805 1 93.12 172 LEU B N 1
ATOM 2736 C CA . LEU B 1 172 ? 3.887 -0.656 -2.59 1 93.12 172 LEU B CA 1
ATOM 2737 C C . LEU B 1 172 ? 4.934 0.126 -1.804 1 93.12 172 LEU B C 1
ATOM 2739 O O . LEU B 1 172 ? 4.637 1.195 -1.264 1 93.12 172 LEU B O 1
ATOM 2743 N N . ASP B 1 173 ? 6.078 -0.46 -1.682 1 91.38 173 ASP B N 1
ATOM 2744 C CA . ASP B 1 173 ? 7.176 0.298 -1.092 1 91.38 173 ASP B CA 1
ATOM 2745 C C . ASP B 1 173 ? 8.531 -0.307 -1.472 1 91.38 173 ASP B C 1
ATOM 2747 O O . ASP B 1 173 ? 8.594 -1.455 -1.913 1 91.38 173 ASP B O 1
#

Organism: Solanum lycopersicum (NCBI:txid4081)

Solvent-accessible surface area (backbone atoms only — not comparable to full-atom values): 17966 Å² total; per-residue (Å²): 130,74,76,63,68,64,64,67,64,63,59,66,65,69,61,78,74,71,72,72,72,68,71,68,76,43,61,40,50,65,68,58,45,50,24,50,54,55,40,57,67,57,39,44,84,34,71,76,27,16,71,63,37,56,39,89,90,75,49,44,74,47,87,55,51,57,48,64,72,80,61,54,91,88,52,57,50,53,72,31,62,43,38,39,43,39,69,81,73,10,46,57,28,35,39,52,45,49,21,21,10,38,28,39,62,51,59,65,81,43,46,63,73,71,50,54,57,24,30,33,42,29,49,19,18,18,28,22,54,92,13,55,56,43,48,56,66,20,64,27,57,50,22,26,35,40,32,37,36,67,12,43,38,45,67,52,57,44,50,39,52,36,54,20,77,48,23,39,32,36,28,42,56,138,74,73,64,75,59,61,64,67,64,58,67,64,68,62,79,71,74,71,72,71,67,71,68,75,42,60,39,51,65,67,56,43,50,25,52,52,55,40,56,68,58,37,45,84,34,70,76,29,15,72,62,38,55,38,87,90,74,49,45,75,45,85,55,51,57,47,63,72,79,62,54,91,91,53,57,49,52,73,31,62,44,37,39,43,38,69,81,74,9,46,58,28,34,38,52,45,49,22,22,10,38,28,40,62,52,60,63,83,44,45,62,74,70,51,55,56,24,30,33,41,29,49,19,18,16,27,23,52,92,12,55,56,42,50,55,65,20,63,27,57,50,22,27,35,42,32,37,37,66,12,43,38,46,66,52,56,44,49,39,52,38,54,21,74,48,22,37,32,36,29,42,57

pLDDT: mean 88.4, std 17.09, range [35.0, 98.81]

Secondary structure (DSSP, 8-state):
-GGGGGHHHHHTT------------PPPPHHHHHHHHHHHTTSEE-GGGGSS-B-TTT--B-----TTTT--TTS-GGGSTTEEE-TTT--EEEEE-TT--EES---TT-GGGG-TT-SEEE--SSB-TT-BPPGGGGG-TT--EEE-TTS--BSPPPGGGGG-TT--EEEE-/--SGGGTHHHHTT------------PPPPHHHHHHHHHHHTTSEE-GGGGSS-B-TTT--B-----TTTT--TTS-GGGSTTEEE-TTT--EEEEE-TT--EES---TT-GGGG-TT-SEEE--SSB-TT-BPPGGGGG-TT--EEE-TTS--BSPPPGGGGG-TT--EEEE-

Foldseek 3Di:
DVVVVVPVVPPVVVPPPPPPPPVPFAFADLLVLVLVVQVLVQWDAALVQQVWADDPVPRHTDRAAAQCPPRDNVDGVCPGGQWHADRNNHATAGGDCARNRTEEADDLDGSVLVRQRYQYYAPDRGANAPYADHLSCLSNQNHAYEHHHHHRHDDDDDPSVVSNPNHNYYHDD/DPPPVVPPVPPPPPPPPPPPPPVPFAFADLLVLVLVVQVLVQWDAALVQQVWDDDPVPRHTDRAAAQCPPRDNVDGVCPGGQWHADRNNHATAGGDCARNRTAEADDLDGSVLVRQRYQYYAPDRGANAPYADHLSCLSNQNHAYEHHHHHRHDDDDDPSVVSNPNHNYYHDD

InterPro domains:
  IPR001611 Leucine-rich repeat [PF00560] (117-134)
  IPR001611 Leucine-rich repeat [PF00560] (142-164)
  IPR013210 Leucine-rich repeat-containing N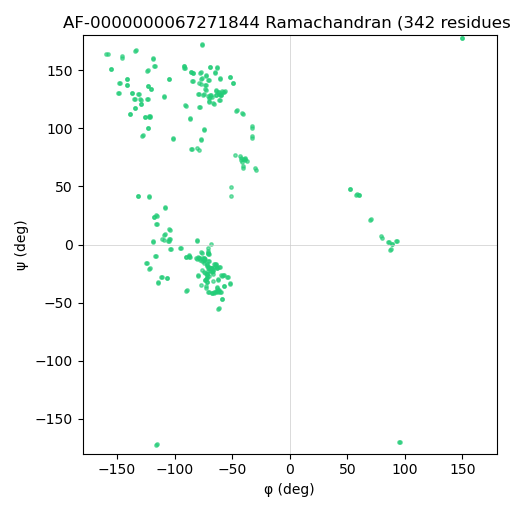-terminal, plant-type [PF08263] (31-49)
  IPR013210 Leucine-rich repeat-containing N-terminal, plant-type [PF08263] (71-86)
  IPR032675 Leucine-rich repeat domain superfamily [G3DSA:3.80.10.10] (26-173)
  IPR046956 Receptor-like protein 23-like [PTHR48061] (26-169)